Protein AF-A0A1I5UQ66-F1 (afdb_monomer_lite)

Structure (mmCIF, N/CA/C/O backbone):
data_AF-A0A1I5UQ66-F1
#
_entry.id   AF-A0A1I5UQ66-F1
#
loop_
_atom_site.group_PDB
_atom_site.id
_atom_site.type_symbol
_atom_site.label_atom_id
_atom_site.label_alt_id
_atom_site.label_comp_id
_atom_site.label_asym_id
_atom_site.label_entity_id
_atom_site.label_seq_id
_atom_site.pdbx_PDB_ins_code
_atom_site.Cartn_x
_atom_site.Cartn_y
_atom_site.Cartn_z
_atom_site.occupancy
_atom_site.B_iso_or_equiv
_atom_site.auth_seq_id
_atom_site.auth_comp_id
_atom_site.auth_asym_id
_atom_site.auth_atom_id
_atom_site.pdbx_PDB_model_num
ATOM 1 N N . MET A 1 1 ? -6.401 -0.719 67.826 1.00 42.94 1 MET A N 1
ATOM 2 C CA . MET A 1 1 ? -7.225 0.508 67.747 1.00 42.94 1 MET A CA 1
ATOM 3 C C . MET A 1 1 ? -8.648 0.117 67.362 1.00 42.94 1 MET A C 1
ATOM 5 O O . MET A 1 1 ? -8.813 -0.732 66.495 1.00 42.94 1 MET A O 1
ATOM 9 N N . SER A 1 2 ? -9.622 0.637 68.116 1.00 52.44 2 SER A N 1
ATOM 10 C CA . SER A 1 2 ? -11.040 0.242 68.207 1.00 52.44 2 SER A CA 1
ATOM 11 C C . SER A 1 2 ? -11.759 0.118 66.854 1.00 52.44 2 SER A C 1
ATOM 13 O O . SER A 1 2 ? -11.901 1.102 66.137 1.00 52.44 2 SER A O 1
ATOM 15 N N . GLY A 1 3 ? -12.219 -1.089 66.508 1.00 50.59 3 GLY A N 1
ATOM 16 C CA . GLY A 1 3 ? -12.952 -1.332 65.257 1.00 50.59 3 GLY A CA 1
ATOM 17 C C . GLY A 1 3 ? -14.105 -2.335 65.332 1.00 50.59 3 GLY A C 1
ATOM 18 O O . GLY A 1 3 ? -14.973 -2.338 64.466 1.00 50.59 3 GLY A O 1
ATOM 19 N N . ARG A 1 4 ? -14.147 -3.154 66.389 1.00 57.47 4 ARG A N 1
ATOM 20 C CA . ARG A 1 4 ? -15.179 -4.179 66.619 1.00 57.47 4 ARG A CA 1
ATOM 21 C C . ARG A 1 4 ? -16.214 -3.760 67.666 1.00 57.47 4 ARG A C 1
ATOM 23 O O . ARG A 1 4 ? -16.836 -4.619 68.277 1.00 57.47 4 ARG A O 1
ATOM 30 N N . GLU A 1 5 ? -16.374 -2.461 67.917 1.00 77.81 5 GLU A N 1
ATOM 31 C CA . GLU A 1 5 ? -17.494 -1.986 68.736 1.00 77.81 5 GLU A CA 1
ATOM 32 C C . GLU A 1 5 ? -18.805 -2.326 68.006 1.00 77.81 5 GLU A C 1
ATOM 34 O O . GLU A 1 5 ? -18.968 -1.906 66.852 1.00 77.81 5 GLU A O 1
ATOM 39 N N . PRO A 1 6 ? -19.708 -3.110 68.625 1.00 80.00 6 PRO A N 1
ATOM 40 C CA . PRO A 1 6 ? -21.005 -3.403 68.040 1.00 80.00 6 PRO A CA 1
ATOM 41 C C . PRO A 1 6 ? -21.863 -2.136 68.048 1.00 80.00 6 PRO A C 1
ATOM 43 O O . PRO A 1 6 ? -21.986 -1.452 69.064 1.00 80.00 6 PRO A O 1
ATOM 46 N N . VAL A 1 7 ? -22.473 -1.834 66.910 1.00 83.19 7 VAL A N 1
ATOM 47 C CA . VAL A 1 7 ? -23.388 -0.711 66.706 1.00 83.19 7 VAL A CA 1
ATOM 48 C C . VAL A 1 7 ? -24.735 -1.286 66.291 1.00 83.19 7 VAL A C 1
ATOM 50 O O . VAL A 1 7 ? -24.811 -2.122 65.389 1.00 83.19 7 VAL A O 1
ATOM 53 N N . ARG A 1 8 ? -25.812 -0.849 66.954 1.00 86.12 8 ARG A N 1
ATOM 54 C CA . ARG A 1 8 ? -27.171 -1.131 66.480 1.00 86.12 8 ARG A CA 1
ATOM 55 C C . ARG A 1 8 ? -27.482 -0.207 65.313 1.00 86.12 8 ARG A C 1
ATOM 57 O O . ARG A 1 8 ? -27.381 1.008 65.452 1.00 86.12 8 ARG A O 1
ATOM 64 N N . ALA A 1 9 ? -27.876 -0.797 64.199 1.00 84.00 9 ALA A N 1
ATOM 65 C CA . ALA A 1 9 ? -28.296 -0.101 62.996 1.00 84.00 9 ALA A CA 1
ATOM 66 C C . ALA A 1 9 ? -29.622 -0.692 62.503 1.00 84.00 9 ALA A C 1
ATOM 68 O O . ALA A 1 9 ? -30.055 -1.753 62.957 1.00 84.00 9 ALA A O 1
ATOM 69 N N . GLN A 1 10 ? -30.278 0.004 61.584 1.00 88.00 10 GLN A N 1
ATOM 70 C CA . GLN A 1 10 ? -31.460 -0.508 60.898 1.00 88.00 10 GLN A CA 1
ATOM 71 C C . GLN A 1 10 ? -31.077 -0.925 59.485 1.00 88.00 10 GLN A C 1
ATOM 73 O O . GLN A 1 10 ? -30.278 -0.253 58.832 1.00 88.00 10 GLN A O 1
ATOM 78 N N . CYS A 1 11 ? -31.647 -2.035 59.020 1.00 81.94 11 CYS A N 1
ATOM 79 C CA . CYS A 1 11 ? -31.473 -2.488 57.651 1.00 81.94 11 CYS A CA 1
ATOM 80 C C . CYS A 1 11 ? -32.023 -1.412 56.720 1.00 81.94 11 CYS A C 1
ATOM 82 O O . CYS A 1 11 ? -33.199 -1.063 56.807 1.00 81.94 11 CYS A O 1
ATOM 84 N N . THR A 1 12 ? -31.197 -0.921 55.802 1.00 83.75 12 THR A N 1
ATOM 85 C CA . THR A 1 12 ? -31.563 0.146 54.865 1.00 83.75 12 THR A CA 1
ATOM 86 C C . THR A 1 12 ? -32.742 -0.248 53.968 1.00 83.75 12 THR A C 1
ATOM 88 O O . THR A 1 12 ? -33.442 0.623 53.466 1.00 83.75 12 THR A O 1
ATOM 91 N N . ARG A 1 13 ? -32.997 -1.553 53.797 1.00 80.94 13 ARG A N 1
ATOM 92 C CA . ARG A 1 13 ? -34.061 -2.074 52.931 1.00 80.94 13 ARG A CA 1
ATOM 93 C C . ARG A 1 13 ? -35.363 -2.403 53.663 1.00 80.94 13 ARG A C 1
ATOM 95 O O . ARG A 1 13 ? -36.420 -1.974 53.222 1.00 80.94 13 ARG A O 1
ATOM 102 N N . CYS A 1 14 ? -35.307 -3.175 54.749 1.00 84.00 14 CYS A N 1
ATOM 103 C CA . CYS A 1 14 ? -36.510 -3.644 55.455 1.00 84.00 14 CYS A CA 1
ATOM 104 C C . CYS A 1 14 ? -36.767 -2.951 56.801 1.00 84.00 14 CYS A C 1
ATOM 106 O O . CYS A 1 14 ? -37.783 -3.217 57.433 1.00 84.00 14 CYS A O 1
ATOM 108 N N . GLY A 1 15 ? -35.853 -2.099 57.276 1.00 82.50 15 GLY A N 1
ATOM 109 C CA . GLY A 1 15 ? -35.981 -1.399 58.559 1.00 82.50 15 GLY A CA 1
ATOM 110 C C . GLY A 1 15 ? -35.754 -2.268 59.803 1.00 82.50 15 GLY A C 1
ATOM 111 O O . GLY A 1 15 ? -35.750 -1.739 60.916 1.00 82.50 15 GLY A O 1
ATOM 112 N N . ASN A 1 16 ? -35.518 -3.577 59.651 1.00 86.75 16 ASN A N 1
ATOM 113 C CA . ASN A 1 16 ? -35.242 -4.471 60.778 1.00 86.75 16 ASN A CA 1
ATOM 114 C C . ASN A 1 16 ? -33.990 -4.029 61.544 1.00 86.75 16 ASN A C 1
ATOM 116 O O . ASN A 1 16 ? -32.994 -3.603 60.956 1.00 86.75 16 ASN A O 1
ATOM 120 N N . SER A 1 17 ? -34.033 -4.160 62.869 1.00 84.69 17 SER A N 1
ATOM 121 C CA . SER A 1 17 ? -32.878 -3.872 63.721 1.00 84.69 17 SER A CA 1
ATOM 122 C C . SER A 1 17 ? -31.816 -4.961 63.563 1.00 84.69 17 SER A C 1
ATOM 124 O O . SER A 1 17 ? -32.117 -6.140 63.725 1.00 84.69 17 SER A O 1
ATOM 126 N N . LEU A 1 18 ? -30.572 -4.566 63.295 1.00 85.75 18 LEU A N 1
ATOM 127 C CA . LEU A 1 18 ? -29.414 -5.458 63.229 1.00 85.75 18 LEU A CA 1
ATOM 128 C C . LEU A 1 18 ? -28.233 -4.897 64.026 1.00 85.75 18 LEU A C 1
ATOM 130 O O . LEU A 1 18 ? -28.166 -3.709 64.351 1.00 85.75 18 LEU A O 1
ATOM 134 N N . VAL A 1 19 ? -27.290 -5.776 64.354 1.00 84.25 19 VAL A N 1
ATOM 135 C CA . VAL A 1 19 ? -26.033 -5.408 65.004 1.00 84.25 19 VAL A CA 1
ATOM 136 C C . VAL A 1 19 ? -24.924 -5.547 63.971 1.00 84.25 19 VAL A C 1
ATOM 138 O O . VAL A 1 19 ? -24.705 -6.630 63.442 1.00 84.25 19 VAL A O 1
ATOM 141 N N . THR A 1 20 ? -24.233 -4.450 63.683 1.00 79.94 20 THR A N 1
ATOM 142 C CA . THR A 1 20 ? -23.076 -4.407 62.779 1.00 79.94 20 THR A CA 1
ATOM 143 C C . THR A 1 20 ? -21.858 -3.873 63.529 1.00 79.94 20 THR A C 1
ATOM 145 O O . THR A 1 20 ? -21.967 -3.402 64.663 1.00 79.94 20 THR A O 1
ATOM 148 N N . THR A 1 21 ? -20.672 -3.948 62.936 1.00 83.38 21 THR A N 1
ATOM 149 C CA . THR A 1 21 ? -19.480 -3.332 63.526 1.00 83.38 21 THR A CA 1
ATOM 150 C C . THR A 1 21 ? -19.388 -1.861 63.136 1.00 83.38 21 THR A C 1
ATOM 152 O O . THR A 1 21 ? -19.750 -1.466 62.028 1.00 83.38 21 THR A O 1
ATOM 155 N N . LYS A 1 22 ? -18.848 -1.027 64.028 1.00 78.06 22 LYS A N 1
ATOM 156 C CA . LYS A 1 22 ? -18.605 0.399 63.751 1.00 78.06 22 LYS A CA 1
ATOM 157 C C . LYS A 1 22 ? -17.779 0.621 62.478 1.00 78.06 22 LYS A C 1
ATOM 159 O O . LYS A 1 22 ? -18.042 1.563 61.737 1.00 78.06 22 LYS A O 1
ATOM 164 N N . GLN A 1 23 ? -16.808 -0.256 62.211 1.00 78.12 23 GLN A N 1
ATOM 165 C CA . GLN A 1 23 ? -16.009 -0.223 60.983 1.00 78.12 23 GLN A CA 1
ATOM 166 C C . GLN A 1 23 ? -16.841 -0.478 59.728 1.00 78.12 23 GLN A C 1
ATOM 168 O O . GLN A 1 23 ? -16.671 0.222 58.736 1.00 78.12 23 GLN A O 1
ATOM 173 N N . GLU A 1 24 ? -17.722 -1.470 59.762 1.00 70.88 24 GLU A N 1
ATOM 174 C CA . GLU A 1 24 ? -18.560 -1.848 58.626 1.00 70.88 24 GLU A CA 1
ATOM 175 C C . GLU A 1 24 ? -19.631 -0.793 58.346 1.00 70.88 24 GLU A C 1
ATOM 177 O O . GLU A 1 24 ? -19.768 -0.345 57.210 1.00 70.88 24 GLU A O 1
ATOM 182 N N . TYR A 1 25 ? -20.261 -0.266 59.398 1.00 74.06 25 TYR A N 1
ATOM 183 C CA . TYR A 1 25 ? -21.206 0.845 59.295 1.00 74.06 25 TYR A CA 1
ATOM 184 C C . TYR A 1 25 ? -20.575 2.105 58.680 1.00 74.06 25 TYR A C 1
ATOM 186 O O . TYR A 1 25 ? -21.171 2.752 57.822 1.00 74.06 25 TYR A O 1
ATOM 194 N N . GLN A 1 26 ? -19.344 2.452 59.080 1.00 75.94 26 GLN A N 1
ATOM 195 C CA . GLN A 1 26 ? -18.618 3.584 58.494 1.00 75.94 26 GLN A CA 1
ATOM 196 C C . GLN A 1 26 ? -18.150 3.308 57.060 1.00 75.94 26 GLN A C 1
ATOM 198 O O . GLN A 1 26 ? -18.195 4.204 56.219 1.00 75.94 26 GLN A O 1
ATOM 203 N N . ARG A 1 27 ? -17.710 2.079 56.766 1.00 70.75 27 ARG A N 1
ATOM 204 C CA . ARG A 1 27 ? -17.235 1.674 55.435 1.00 70.75 27 ARG A CA 1
ATOM 205 C C . ARG A 1 27 ? -18.343 1.733 54.383 1.00 70.75 27 ARG A C 1
ATOM 207 O O . ARG A 1 27 ? -18.064 2.093 53.241 1.00 70.75 27 ARG A O 1
ATOM 214 N N . GLU A 1 28 ? -19.569 1.402 54.765 1.00 67.31 28 GLU A N 1
ATOM 215 C CA . GLU A 1 28 ? -20.735 1.429 53.877 1.00 67.31 28 GLU A CA 1
ATOM 216 C C . GLU A 1 28 ? -21.494 2.770 53.910 1.00 67.31 28 GLU A C 1
ATOM 218 O O . GLU A 1 28 ? -22.619 2.873 53.429 1.00 67.31 28 GLU A O 1
ATOM 223 N N . GLY A 1 29 ? -20.896 3.825 54.482 1.00 70.62 29 GLY A N 1
ATOM 224 C CA . GLY A 1 29 ? -21.502 5.160 54.505 1.00 70.62 29 GLY A CA 1
ATOM 225 C C . GLY A 1 29 ? -22.839 5.215 55.254 1.00 70.62 29 GLY A C 1
ATOM 226 O O . GLY A 1 29 ? -23.689 6.039 54.927 1.00 70.62 29 GLY A O 1
ATOM 227 N N . GLY A 1 30 ? -23.038 4.330 56.235 1.00 71.62 30 GLY A N 1
ATOM 228 C CA . GLY A 1 30 ? -24.283 4.195 56.991 1.00 71.62 30 GLY A CA 1
ATOM 229 C C . GLY A 1 30 ? -25.347 3.304 56.341 1.00 71.62 30 GLY A C 1
ATOM 230 O O . GLY A 1 30 ? -26.420 3.153 56.921 1.00 71.62 30 GLY A O 1
ATOM 231 N N . GLN A 1 31 ? -25.077 2.696 55.181 1.00 77.19 31 GLN A N 1
ATOM 232 C CA . GLN A 1 31 ? -25.981 1.722 54.564 1.00 77.19 31 GLN A CA 1
ATOM 233 C C . GLN A 1 31 ? -25.615 0.301 54.991 1.00 77.19 31 GLN A C 1
ATOM 235 O O . GLN A 1 31 ? -24.521 -0.173 54.719 1.00 77.19 31 GLN A O 1
ATOM 240 N N . VAL A 1 32 ? -26.525 -0.410 55.649 1.00 80.69 32 VAL A N 1
ATOM 241 C CA . VAL A 1 32 ? -26.298 -1.797 56.077 1.00 80.69 32 VAL A CA 1
ATOM 242 C C . VAL A 1 32 ? -27.528 -2.639 55.788 1.00 80.69 32 VAL A C 1
ATOM 244 O O . VAL A 1 32 ? -28.657 -2.167 55.899 1.00 80.69 32 VAL A O 1
ATOM 247 N N . TYR A 1 33 ? -27.316 -3.894 55.408 1.00 80.50 33 TYR A N 1
ATOM 248 C CA . TYR A 1 33 ? -28.374 -4.802 54.970 1.00 80.50 33 TYR A CA 1
ATOM 249 C C . TYR A 1 33 ? -28.368 -6.054 55.849 1.00 80.50 33 TYR A C 1
ATOM 251 O O . TYR A 1 33 ? -27.302 -6.517 56.247 1.00 80.50 33 TYR A O 1
ATOM 259 N N . CYS A 1 34 ? -29.545 -6.585 56.183 1.00 81.38 34 CYS A N 1
ATOM 260 C CA . CYS A 1 34 ? -29.656 -7.866 56.881 1.00 81.38 34 CYS A CA 1
ATOM 261 C C . CYS A 1 34 ? -29.528 -9.044 55.905 1.00 81.38 34 CYS A C 1
ATOM 263 O O . CYS A 1 34 ? -29.805 -8.899 54.712 1.00 81.38 34 CYS A O 1
ATOM 265 N N . ASP A 1 35 ? -29.180 -10.218 56.432 1.00 77.94 35 ASP A N 1
ATOM 266 C CA . ASP A 1 35 ? -28.986 -11.441 55.641 1.00 77.94 35 ASP A CA 1
ATOM 267 C C . ASP A 1 35 ? -30.236 -11.841 54.841 1.00 77.94 35 ASP A C 1
ATOM 269 O O . ASP A 1 35 ? -30.124 -12.338 53.727 1.00 77.94 35 ASP A O 1
ATOM 273 N N . GLU A 1 36 ? -31.435 -11.550 55.355 1.00 80.00 36 GLU A N 1
ATOM 274 C CA . GLU A 1 36 ? -32.709 -11.818 54.668 1.00 80.00 36 GLU A CA 1
ATOM 275 C C . GLU A 1 36 ? -32.941 -10.926 53.437 1.00 80.00 36 GLU A C 1
ATOM 277 O O . GLU A 1 36 ? -33.699 -11.281 52.537 1.00 80.00 36 GLU A O 1
ATOM 282 N N . CYS A 1 37 ? -32.317 -9.746 53.389 1.00 77.50 37 CYS A N 1
ATOM 283 C CA . CYS A 1 37 ? -32.467 -8.797 52.283 1.00 77.50 37 CYS A CA 1
ATOM 284 C C . CYS A 1 37 ? -31.452 -9.012 51.159 1.00 77.50 37 CYS A C 1
ATOM 286 O O . CYS A 1 37 ? -31.579 -8.380 50.104 1.00 77.50 37 CYS A O 1
ATOM 288 N N . LEU A 1 38 ? -30.453 -9.857 51.398 1.00 79.12 38 LEU A N 1
ATOM 289 C CA . LEU A 1 38 ? -29.355 -10.125 50.492 1.00 79.12 38 LEU A CA 1
ATOM 290 C C . LEU A 1 38 ? -29.596 -11.429 49.731 1.00 79.12 38 LEU A C 1
ATOM 292 O O . LEU A 1 38 ? -29.999 -12.442 50.291 1.00 79.12 38 LEU A O 1
ATOM 296 N N . VAL A 1 39 ? -29.299 -11.417 48.436 1.00 76.69 39 VAL A N 1
ATOM 297 C CA . VAL A 1 39 ? -29.364 -12.596 47.571 1.00 76.69 39 VAL A CA 1
ATOM 298 C C . VAL A 1 39 ? -27.957 -13.044 47.178 1.00 76.69 39 VAL A C 1
ATOM 300 O O . VAL A 1 39 ? -27.082 -12.199 46.951 1.00 76.69 39 VAL A O 1
ATOM 303 N N . PRO A 1 40 ? -27.698 -14.361 47.110 1.00 76.69 40 PRO A N 1
ATOM 304 C CA . PRO A 1 40 ? -26.403 -14.874 46.697 1.00 76.69 40 PRO A CA 1
ATOM 305 C C . PRO A 1 40 ? -26.198 -14.707 45.184 1.00 76.69 40 PRO A C 1
ATOM 307 O O . PRO A 1 40 ? -27.113 -14.924 44.395 1.00 76.69 40 PRO A O 1
ATOM 310 N N . PHE A 1 41 ? -24.971 -14.397 44.773 1.00 76.12 41 PHE A N 1
ATOM 311 C CA . PHE A 1 41 ? -24.520 -14.421 43.381 1.00 76.12 41 PHE A CA 1
ATOM 312 C C . PHE A 1 41 ? -23.096 -14.986 43.290 1.00 76.12 41 PHE A C 1
ATOM 314 O O . PHE A 1 41 ? -22.365 -15.025 44.283 1.00 76.12 41 PHE A O 1
ATOM 321 N N . GLN A 1 42 ? -22.684 -15.432 42.106 1.00 78.81 42 GLN A N 1
ATOM 322 C CA . GLN A 1 42 ? -21.312 -15.869 41.852 1.00 78.81 42 GLN A CA 1
ATOM 323 C C . GLN A 1 42 ? -20.570 -14.787 41.068 1.00 78.81 42 GLN A C 1
ATOM 325 O O . GLN A 1 42 ? -21.074 -14.296 40.067 1.00 78.81 42 GLN A O 1
ATOM 330 N N . CYS A 1 43 ? -19.401 -14.368 41.556 1.00 73.31 43 CYS A N 1
ATOM 331 C CA . CYS A 1 43 ? -18.624 -13.313 40.909 1.00 73.31 43 CYS A CA 1
ATOM 332 C C . CYS A 1 43 ? -17.967 -13.822 39.621 1.00 73.31 43 CYS A C 1
ATOM 334 O O . CYS A 1 43 ? -17.167 -14.755 39.678 1.00 73.31 43 CYS A O 1
ATOM 336 N N . ASP A 1 44 ? -18.185 -13.136 38.501 1.00 72.38 44 ASP A N 1
ATOM 337 C CA . ASP A 1 44 ? -17.628 -13.526 37.194 1.00 72.38 44 ASP A CA 1
ATOM 338 C C . ASP A 1 44 ? -16.091 -13.447 37.120 1.00 72.38 44 ASP A C 1
ATOM 340 O O . ASP A 1 44 ? -15.472 -14.045 36.244 1.00 72.38 44 ASP A O 1
ATOM 344 N N . ILE A 1 45 ? -15.453 -12.688 38.022 1.00 73.81 45 ILE A N 1
ATOM 345 C CA . ILE A 1 45 ? -13.996 -12.473 38.016 1.00 73.81 45 ILE A CA 1
ATOM 346 C C . ILE A 1 45 ? -13.269 -13.465 38.925 1.00 73.81 45 ILE A C 1
ATOM 348 O O . ILE A 1 45 ? -12.274 -14.052 38.510 1.00 73.81 45 ILE A O 1
ATOM 352 N N . CYS A 1 46 ? -13.704 -13.614 40.180 1.00 76.69 46 CYS A N 1
ATOM 353 C CA . CYS A 1 46 ? -13.022 -14.483 41.146 1.00 76.69 46 CYS A CA 1
ATOM 354 C C . CYS A 1 46 ? -13.697 -15.842 41.348 1.00 76.69 46 CYS A C 1
ATOM 356 O O . CYS A 1 46 ? -13.131 -16.688 42.030 1.00 76.69 46 CYS A O 1
ATOM 358 N N . GLY A 1 47 ? -14.903 -16.050 40.816 1.00 75.00 47 GLY A N 1
ATOM 359 C CA . GLY A 1 47 ? -15.666 -17.286 40.993 1.00 75.00 47 GLY A CA 1
ATOM 360 C C . GLY A 1 47 ? -16.215 -17.506 42.408 1.00 75.00 47 GLY A C 1
ATOM 361 O O . GLY A 1 47 ? -16.888 -18.509 42.637 1.00 75.00 47 GLY A O 1
ATOM 362 N N . GLU A 1 48 ? -15.968 -16.599 43.360 1.00 78.94 48 GLU A N 1
ATOM 363 C CA . GLU A 1 48 ? -16.475 -16.720 44.730 1.00 78.94 48 GLU A CA 1
ATOM 364 C C . GLU A 1 48 ? -17.972 -16.405 44.820 1.00 78.94 48 GLU A C 1
ATOM 366 O O . GLU A 1 48 ? -18.483 -15.500 44.151 1.00 78.94 48 GLU A O 1
ATOM 371 N N . ARG A 1 49 ? -18.661 -17.116 45.721 1.00 74.81 49 ARG A N 1
ATOM 372 C CA . ARG A 1 49 ? -20.046 -16.823 46.096 1.00 74.81 49 ARG A CA 1
ATOM 373 C C . ARG A 1 49 ? -20.075 -15.595 47.012 1.00 74.81 49 ARG A C 1
ATOM 375 O O . ARG A 1 49 ? -19.420 -15.579 48.054 1.00 74.81 49 ARG A O 1
ATOM 382 N N . LYS A 1 50 ? -20.816 -14.564 46.614 1.00 81.06 50 LYS A N 1
ATOM 383 C CA . LYS A 1 50 ? -20.985 -13.290 47.330 1.00 81.06 50 LYS A CA 1
ATOM 384 C C . LYS A 1 50 ? -22.473 -12.969 47.466 1.00 81.06 50 LYS A C 1
ATOM 386 O O . LYS A 1 50 ? -23.311 -13.685 46.930 1.00 81.06 50 LYS A O 1
ATOM 391 N N . TYR A 1 51 ? -22.792 -11.900 48.187 1.00 73.44 51 TYR A N 1
ATOM 392 C CA . TYR A 1 51 ? -24.162 -11.465 48.447 1.00 73.44 51 TYR A CA 1
ATOM 393 C C . TYR A 1 51 ? -24.363 -10.028 47.952 1.00 73.44 51 TYR A C 1
ATOM 395 O O . TYR A 1 51 ? -23.453 -9.206 48.065 1.00 73.44 51 TYR A O 1
ATOM 403 N N . THR A 1 52 ? -25.523 -9.733 47.367 1.00 73.44 52 THR A N 1
ATOM 404 C CA . THR A 1 52 ? -25.893 -8.397 46.865 1.00 73.44 52 THR A CA 1
ATOM 405 C C . THR A 1 52 ? -27.379 -8.128 47.094 1.00 73.44 52 THR A C 1
ATOM 407 O O . THR A 1 52 ? -28.133 -9.037 47.435 1.00 73.44 52 THR A O 1
ATOM 410 N N . ILE A 1 53 ? -27.815 -6.885 46.903 1.00 73.75 53 ILE A N 1
ATOM 411 C CA . ILE A 1 53 ? -29.238 -6.539 46.855 1.00 73.75 53 ILE A CA 1
ATOM 412 C C . ILE A 1 53 ? -29.832 -6.896 45.479 1.00 73.75 53 ILE A C 1
ATOM 414 O O . ILE A 1 53 ? -29.142 -6.745 44.466 1.00 73.75 53 ILE A O 1
ATOM 418 N N . PRO A 1 54 ? -31.098 -7.344 45.408 1.00 64.81 54 PRO A N 1
ATOM 419 C CA . PRO A 1 54 ? -31.747 -7.732 44.155 1.00 64.81 54 PRO A CA 1
ATOM 420 C C . PRO A 1 54 ? -31.789 -6.631 43.093 1.00 64.81 54 PRO A C 1
ATOM 422 O O . PRO A 1 54 ? -31.693 -6.948 41.914 1.00 64.81 54 PRO A O 1
ATOM 425 N N . GLU A 1 55 ? -31.877 -5.350 43.481 1.00 66.75 55 GLU A N 1
ATOM 426 C CA . GLU A 1 55 ? -31.915 -4.240 42.513 1.00 66.75 55 GLU A CA 1
ATOM 427 C C . GLU A 1 55 ? -30.616 -4.114 41.689 1.00 66.75 55 GLU A C 1
ATOM 429 O O . GLU A 1 55 ? -30.628 -3.542 40.603 1.00 66.75 55 GLU A O 1
ATOM 434 N N . ASN A 1 56 ? -29.501 -4.682 42.167 1.00 59.56 56 ASN A N 1
ATOM 435 C CA . ASN A 1 56 ? -28.219 -4.688 41.453 1.00 59.56 56 ASN A CA 1
ATOM 436 C C . ASN A 1 56 ? -28.091 -5.831 40.428 1.00 59.56 56 ASN A C 1
ATOM 438 O O . ASN A 1 56 ? -27.066 -5.929 39.751 1.00 59.56 56 ASN A O 1
ATOM 442 N N . ILE A 1 57 ? -29.087 -6.714 40.326 1.00 58.88 57 ILE A N 1
ATOM 443 C CA . ILE A 1 57 ? -29.102 -7.826 39.374 1.00 58.88 57 ILE A CA 1
ATOM 444 C C . ILE A 1 57 ? -29.918 -7.385 38.156 1.00 58.88 57 ILE A C 1
ATOM 446 O O . ILE A 1 57 ? -31.142 -7.462 38.164 1.00 58.88 57 ILE A O 1
ATOM 450 N N . SER A 1 58 ? -29.247 -6.911 37.101 1.00 56.06 58 SER A N 1
ATOM 451 C CA . SER A 1 58 ? -29.895 -6.718 35.795 1.00 56.06 58 SER A CA 1
ATOM 452 C C . SER A 1 58 ? -29.699 -7.965 34.928 1.00 56.06 58 SER A C 1
ATOM 454 O O . SER A 1 58 ? -28.606 -8.535 34.917 1.00 56.06 58 SER A O 1
ATOM 456 N N . GLU A 1 59 ? -30.729 -8.380 34.180 1.00 49.50 59 GLU A N 1
ATOM 457 C CA . GLU A 1 59 ? -30.710 -9.577 33.309 1.00 49.50 59 GLU A CA 1
ATOM 458 C C . GLU A 1 59 ? -29.619 -9.537 32.218 1.00 49.50 59 GLU A C 1
ATOM 460 O O . GLU A 1 59 ? -29.322 -10.551 31.591 1.00 49.50 59 GLU A O 1
ATOM 465 N N . THR A 1 60 ? -28.977 -8.383 32.012 1.00 43.03 60 THR A N 1
ATOM 466 C CA . THR A 1 60 ? -27.971 -8.145 30.966 1.00 43.03 60 THR A CA 1
ATOM 467 C C . THR A 1 60 ? -26.581 -7.746 31.483 1.00 43.03 60 THR A C 1
ATOM 469 O O . THR A 1 60 ? -25.719 -7.394 30.678 1.00 43.03 60 THR A O 1
ATOM 472 N N . SER A 1 61 ? -26.314 -7.777 32.797 1.00 53.91 61 SER A N 1
ATOM 473 C CA . SER A 1 61 ? -25.027 -7.332 33.367 1.00 53.91 61 SER A CA 1
ATOM 474 C C . SER A 1 61 ? -24.208 -8.458 33.998 1.00 53.91 61 SER A C 1
ATOM 476 O O . SER A 1 61 ? -24.710 -9.183 34.850 1.00 53.91 61 SER A O 1
ATOM 478 N N . SER A 1 62 ? -22.914 -8.521 33.666 1.00 61.25 62 SER A N 1
ATOM 479 C CA . SER A 1 62 ? -21.915 -9.311 34.399 1.00 61.25 62 SER A CA 1
ATOM 480 C C . SER A 1 62 ? -21.873 -8.903 35.878 1.00 61.25 62 SER A C 1
ATOM 482 O O . SER A 1 62 ? -21.694 -7.717 36.181 1.00 61.25 62 SER A O 1
ATOM 484 N N . LEU A 1 63 ? -22.001 -9.862 36.793 1.00 69.44 63 LEU A N 1
ATOM 485 C CA . LEU A 1 63 ? -22.036 -9.639 38.237 1.00 69.44 63 LEU A CA 1
ATOM 486 C C . LEU A 1 63 ? -20.620 -9.736 38.818 1.00 69.44 63 LEU A C 1
ATOM 488 O O . LEU A 1 63 ? -20.057 -10.813 39.015 1.00 69.44 63 LEU A O 1
ATOM 492 N N . THR A 1 64 ? -20.023 -8.584 39.125 1.00 71.56 64 THR A N 1
ATOM 493 C CA . THR A 1 64 ? -18.658 -8.493 39.672 1.00 71.56 64 THR A CA 1
ATOM 494 C C . THR A 1 64 ? -18.651 -8.026 41.124 1.00 71.56 64 THR A C 1
ATOM 496 O O . THR A 1 64 ? -19.289 -7.030 41.458 1.00 71.56 64 THR A O 1
ATOM 499 N N . CYS A 1 65 ? -17.886 -8.695 41.992 1.00 72.19 65 CYS A N 1
ATOM 500 C CA . CYS A 1 65 ? -17.778 -8.316 43.403 1.00 72.19 65 CYS A CA 1
ATOM 501 C C . CYS A 1 65 ? -16.916 -7.058 43.623 1.00 72.19 65 CYS A C 1
ATOM 503 O O . CYS A 1 65 ? -16.007 -6.755 42.845 1.00 72.19 65 CYS A O 1
ATOM 505 N N . ARG A 1 66 ? -17.170 -6.343 44.728 1.00 66.12 66 ARG A N 1
ATOM 506 C CA . ARG A 1 66 ? -16.499 -5.076 45.076 1.00 66.12 66 ARG A CA 1
ATOM 507 C C . ARG A 1 66 ? -14.982 -5.212 45.200 1.00 66.12 66 ARG A C 1
ATOM 509 O O . ARG A 1 66 ? -14.277 -4.330 44.724 1.00 66.12 66 ARG A O 1
ATOM 516 N N . ASP A 1 67 ? -14.482 -6.311 45.762 1.00 68.25 67 ASP A N 1
ATOM 517 C CA . ASP A 1 67 ? -13.039 -6.558 45.902 1.00 68.25 67 ASP A CA 1
ATOM 518 C C . ASP A 1 67 ? -12.351 -6.668 44.535 1.00 68.25 67 ASP A C 1
ATOM 520 O O . ASP A 1 67 ? -11.291 -6.082 44.308 1.00 68.25 67 ASP A O 1
ATOM 524 N N . CYS A 1 68 ? -12.977 -7.372 43.586 1.00 66.31 68 CYS A N 1
ATOM 525 C CA . CYS A 1 68 ? -12.503 -7.451 42.205 1.00 66.31 68 CYS A CA 1
ATOM 526 C C . CYS A 1 68 ? -12.603 -6.095 41.499 1.00 66.31 68 CYS A C 1
ATOM 528 O O . CYS A 1 68 ? -11.678 -5.710 40.783 1.00 66.31 68 CYS A O 1
ATOM 530 N N . THR A 1 69 ? -13.674 -5.336 41.737 1.00 66.62 69 THR A N 1
ATOM 531 C CA . THR A 1 69 ? -13.843 -3.979 41.201 1.00 66.62 69 THR A CA 1
ATOM 532 C C . THR A 1 69 ? -12.780 -3.018 41.742 1.00 66.62 69 THR A C 1
ATOM 534 O O . THR A 1 69 ? -12.182 -2.274 40.966 1.00 66.62 69 THR A O 1
ATOM 537 N N . GLN A 1 70 ? -12.468 -3.069 43.040 1.00 63.81 70 GLN A N 1
ATOM 538 C CA . GLN A 1 70 ? -11.426 -2.253 43.668 1.00 63.81 70 GLN A CA 1
ATOM 539 C C . GLN A 1 70 ? -10.025 -2.655 43.208 1.00 63.81 70 GLN A C 1
ATOM 541 O O . GLN A 1 70 ? -9.242 -1.777 42.851 1.00 63.81 70 GLN A O 1
ATOM 546 N N . LYS A 1 71 ? -9.715 -3.956 43.111 1.00 63.06 71 LYS A N 1
ATOM 547 C CA . LYS A 1 71 ? -8.446 -4.428 42.526 1.00 63.06 71 LYS A CA 1
ATOM 548 C C . LYS A 1 71 ? -8.280 -3.958 41.078 1.00 63.06 71 LYS A C 1
ATOM 550 O O . LYS A 1 71 ? -7.190 -3.549 40.691 1.00 63.06 71 LYS A O 1
ATOM 555 N N . ARG A 1 72 ? -9.366 -3.931 40.297 1.00 55.03 72 ARG A N 1
ATOM 556 C CA . ARG A 1 72 ? -9.387 -3.404 38.920 1.00 55.03 72 ARG A CA 1
ATOM 557 C C . ARG A 1 72 ? -9.230 -1.879 38.856 1.00 55.03 72 ARG A C 1
ATOM 559 O O . ARG A 1 72 ? -8.700 -1.357 37.880 1.00 55.03 72 ARG A O 1
ATOM 566 N N . GLN A 1 73 ? -9.682 -1.143 39.870 1.00 53.59 73 GLN A N 1
ATOM 567 C CA . GLN A 1 73 ? -9.449 0.303 39.982 1.00 53.59 73 GLN A CA 1
ATOM 568 C C . GLN A 1 73 ? -8.018 0.619 40.448 1.00 53.59 73 GLN A C 1
ATOM 570 O O . GLN A 1 73 ? -7.400 1.548 39.934 1.00 53.59 73 GLN A O 1
ATOM 575 N N . GLN A 1 74 ? -7.446 -0.190 41.339 1.00 49.00 74 GLN A N 1
ATOM 576 C CA . GLN A 1 74 ? -6.052 -0.063 41.775 1.00 49.00 74 GLN A CA 1
ATOM 577 C C . GLN A 1 74 ? -5.062 -0.460 40.670 1.00 49.00 74 GLN A C 1
ATOM 579 O O . GLN A 1 74 ? -4.043 0.208 40.500 1.00 49.00 74 GLN A O 1
ATOM 584 N N . SER A 1 75 ? -5.380 -1.455 39.831 1.00 42.59 75 SER A N 1
ATOM 585 C CA . SER A 1 75 ? -4.575 -1.761 38.637 1.00 42.59 75 SER A CA 1
ATOM 586 C C . SER A 1 75 ? -4.608 -0.626 37.603 1.00 42.59 75 SER A C 1
ATOM 588 O O . SER A 1 75 ? -3.635 -0.437 36.877 1.00 42.59 75 SER A O 1
ATOM 590 N N . LYS A 1 76 ? -5.685 0.177 37.567 1.00 43.34 76 LYS A N 1
ATOM 591 C CA . LYS A 1 76 ? -5.772 1.390 36.736 1.00 43.34 76 LYS A CA 1
ATOM 592 C C . LYS A 1 76 ? -4.901 2.544 37.249 1.00 43.34 76 LYS A C 1
ATOM 594 O O . LYS A 1 76 ? -4.435 3.321 36.424 1.00 43.34 76 LYS A O 1
ATOM 599 N N . SER A 1 77 ? -4.648 2.663 38.559 1.00 41.19 77 SER A N 1
ATOM 600 C CA . SER A 1 77 ? -3.789 3.734 39.102 1.00 41.19 77 SER A CA 1
ATOM 601 C C . SER A 1 77 ? -2.323 3.318 39.281 1.00 41.19 77 SER A C 1
ATOM 603 O O . SER A 1 77 ? -1.442 4.173 39.251 1.00 41.19 77 SER A O 1
ATOM 605 N N . SER A 1 78 ? -2.038 2.019 39.425 1.00 33.62 78 SER A N 1
ATOM 606 C CA . SER A 1 78 ? -0.687 1.496 39.679 1.00 33.62 78 SER A CA 1
ATOM 607 C C . SER A 1 78 ? 0.138 1.204 38.414 1.00 33.62 78 SER A C 1
ATOM 609 O O . SER A 1 78 ? 1.323 0.902 38.530 1.00 33.62 78 SER A O 1
ATOM 611 N N . ASN A 1 79 ? -0.438 1.315 37.211 1.00 37.94 79 ASN A N 1
ATOM 612 C CA . ASN A 1 79 ? 0.284 1.132 35.940 1.00 37.94 79 ASN A CA 1
ATOM 613 C C . ASN A 1 79 ? 0.801 2.450 35.320 1.00 37.94 79 ASN A C 1
ATOM 615 O O . ASN A 1 79 ? 1.149 2.498 34.136 1.00 37.94 79 ASN A O 1
ATOM 619 N N . SER A 1 80 ? 0.923 3.525 36.111 1.00 38.19 80 SER A N 1
ATOM 620 C CA . SER A 1 80 ? 1.533 4.796 35.673 1.00 38.19 80 SER A CA 1
ATOM 621 C C . SER A 1 80 ? 3.071 4.749 35.535 1.00 38.19 80 SER A C 1
ATOM 623 O O . SER A 1 80 ? 3.709 5.778 35.340 1.00 38.19 80 SER A O 1
ATOM 625 N N . GLY A 1 81 ? 3.681 3.557 35.570 1.00 32.72 81 GLY A N 1
ATOM 626 C CA . GLY A 1 81 ? 5.132 3.366 35.673 1.00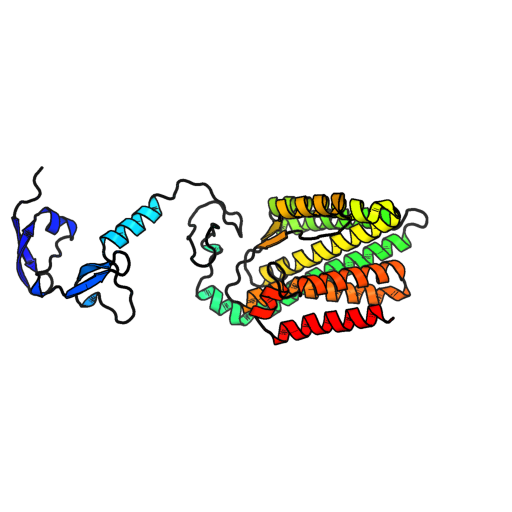 32.72 81 GLY A CA 1
ATOM 627 C C . GLY A 1 81 ? 5.869 2.831 34.438 1.00 32.72 81 GLY A C 1
ATOM 628 O O . GLY A 1 81 ? 6.977 2.330 34.592 1.00 32.72 81 GLY A O 1
ATOM 629 N N . ARG A 1 82 ? 5.318 2.900 33.217 1.00 40.53 82 ARG A N 1
ATOM 630 C CA . ARG A 1 82 ? 6.108 2.668 31.984 1.00 40.53 82 ARG A CA 1
ATOM 631 C C . ARG A 1 82 ? 5.678 3.615 30.863 1.00 40.53 82 ARG A C 1
ATOM 633 O O . ARG A 1 82 ? 4.540 3.562 30.390 1.00 40.53 82 ARG A O 1
ATOM 640 N N . ALA A 1 83 ? 6.589 4.511 30.489 1.00 47.12 83 ALA A N 1
ATOM 641 C CA . ALA A 1 83 ? 6.438 5.510 29.438 1.00 47.12 83 ALA A CA 1
ATOM 642 C C . ALA A 1 83 ? 6.063 4.855 28.099 1.00 47.12 83 ALA A C 1
ATOM 644 O O . ALA A 1 83 ? 6.753 3.957 27.628 1.00 47.12 83 ALA A O 1
ATOM 645 N N . GLY A 1 84 ? 4.967 5.298 27.486 1.00 56.81 84 GLY A N 1
ATOM 646 C CA . GLY A 1 84 ? 4.556 4.852 26.158 1.00 56.81 84 GLY A CA 1
ATOM 647 C C . GLY A 1 84 ? 3.745 5.946 25.479 1.00 56.81 84 GLY A C 1
ATOM 648 O O . GLY A 1 84 ? 2.871 6.537 26.110 1.00 56.81 84 GLY A O 1
ATOM 649 N N . GLN A 1 85 ? 4.074 6.242 24.226 1.00 62.53 85 GLN A N 1
ATOM 650 C CA . GLN A 1 85 ? 3.305 7.133 23.358 1.00 62.53 85 GLN A CA 1
ATOM 651 C C . GLN A 1 85 ? 2.204 6.338 22.657 1.00 62.53 85 GLN A C 1
ATOM 653 O O . GLN A 1 85 ? 2.349 5.134 22.453 1.00 62.53 85 GLN A O 1
ATOM 658 N N . CYS A 1 86 ? 1.117 7.009 22.281 1.00 65.50 86 CYS A N 1
ATOM 659 C CA . CYS A 1 86 ? 0.086 6.399 21.450 1.00 65.50 86 CYS A CA 1
ATOM 660 C C . CYS A 1 86 ? 0.691 5.878 20.139 1.00 65.50 86 CYS A C 1
ATOM 662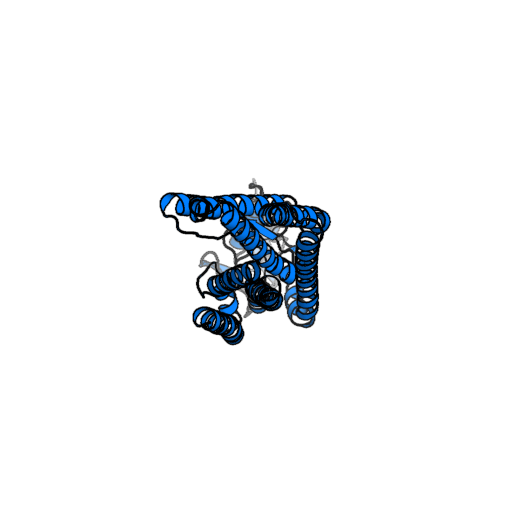 O O . CYS A 1 86 ? 1.314 6.649 19.408 1.00 65.50 86 CYS A O 1
ATOM 664 N N . THR A 1 87 ? 0.473 4.604 19.806 1.00 66.31 87 THR A N 1
ATOM 665 C CA . THR A 1 87 ? 1.052 3.991 18.596 1.00 66.31 87 THR A CA 1
ATOM 666 C C . THR A 1 87 ? 0.440 4.494 17.288 1.00 66.31 87 THR A C 1
ATOM 668 O O . THR A 1 87 ? 1.020 4.278 16.228 1.00 66.31 87 THR A O 1
ATOM 671 N N . ILE A 1 88 ? -0.688 5.208 17.360 1.00 63.78 88 ILE A N 1
ATOM 672 C CA . ILE A 1 88 ? -1.386 5.776 16.199 1.00 63.78 88 ILE A CA 1
ATOM 673 C C . ILE A 1 88 ? -1.022 7.253 16.004 1.00 63.78 88 ILE A C 1
ATOM 675 O O . ILE A 1 88 ? -0.577 7.634 14.933 1.00 63.78 88 ILE A O 1
ATOM 679 N N . CYS A 1 89 ? -1.173 8.092 17.035 1.00 65.06 89 CYS A N 1
ATOM 680 C CA . CYS A 1 89 ? -1.004 9.551 16.916 1.00 65.06 89 CYS A CA 1
ATOM 681 C C . CYS A 1 89 ? 0.248 10.118 17.606 1.00 65.06 89 CYS A C 1
ATOM 683 O O . CYS A 1 89 ? 0.375 11.328 17.742 1.00 65.06 89 CYS A O 1
ATOM 685 N N . GLY A 1 90 ? 1.106 9.279 18.197 1.00 63.47 90 GLY A N 1
ATOM 686 C CA . GLY A 1 90 ? 2.350 9.721 18.845 1.00 63.47 90 GLY A CA 1
ATOM 687 C C . GLY A 1 90 ? 2.210 10.550 20.131 1.00 63.47 90 GLY A C 1
ATOM 688 O O . GLY A 1 90 ? 3.221 10.795 20.795 1.00 63.47 90 GLY A O 1
ATOM 689 N N . LYS A 1 91 ? 0.995 10.966 20.528 1.00 66.56 91 LYS A N 1
ATOM 690 C CA . LYS A 1 91 ? 0.767 11.772 21.741 1.00 66.56 91 LYS A CA 1
ATOM 691 C C . LYS A 1 91 ? 1.251 11.051 23.009 1.00 66.56 91 LYS A C 1
ATOM 693 O O . LYS A 1 91 ? 1.105 9.834 23.159 1.00 66.56 91 LYS A O 1
ATOM 698 N N . GLN A 1 92 ? 1.822 11.834 23.926 1.00 62.72 92 GLN A N 1
ATOM 699 C CA . GLN A 1 92 ? 2.254 11.405 25.261 1.00 62.72 92 GLN A CA 1
ATOM 700 C C . GLN A 1 92 ? 1.055 11.041 26.160 1.00 62.72 92 GLN A C 1
ATOM 702 O O . GLN A 1 92 ? -0.066 11.491 25.942 1.00 62.72 92 GLN A O 1
ATOM 707 N N . LYS A 1 93 ? 1.324 10.199 27.164 1.00 56.38 93 LYS A N 1
ATOM 708 C CA . LYS A 1 93 ? 0.403 9.343 27.936 1.00 56.38 93 LYS A CA 1
ATOM 709 C C . LYS A 1 93 ? -0.612 10.064 28.854 1.00 56.38 93 LYS A C 1
ATOM 711 O O . LYS A 1 93 ? -0.748 9.688 30.013 1.00 56.38 93 LYS A O 1
ATOM 716 N N . GLN A 1 94 ? -1.339 11.076 28.389 1.00 45.09 94 GLN A N 1
ATOM 717 C CA . GLN A 1 94 ? -2.505 11.594 29.119 1.00 45.09 94 GLN A CA 1
ATOM 718 C C . GLN A 1 94 ? -3.760 10.872 28.605 1.00 45.09 94 GLN A C 1
ATOM 720 O O . GLN A 1 94 ? -4.089 10.970 27.429 1.00 45.09 94 GLN A O 1
ATOM 725 N N . ASN A 1 95 ? -4.426 10.101 29.474 1.00 45.78 95 ASN A N 1
ATOM 726 C CA . ASN A 1 95 ? -5.672 9.369 29.186 1.00 45.78 95 ASN A CA 1
ATOM 727 C C . ASN A 1 95 ? -5.556 8.274 28.099 1.00 45.78 95 ASN A C 1
ATOM 729 O O . ASN A 1 95 ? -6.261 8.292 27.089 1.00 45.78 95 ASN A O 1
ATOM 733 N N . LEU A 1 96 ? -4.667 7.291 28.294 1.00 50.06 96 LEU A N 1
ATOM 734 C CA . LEU A 1 96 ? -4.667 6.077 27.464 1.00 50.06 96 LEU A CA 1
ATOM 735 C C . LEU A 1 96 ? -5.614 5.019 28.046 1.00 50.06 96 LEU A C 1
ATOM 737 O O . LEU A 1 96 ? -5.617 4.785 29.255 1.00 50.06 96 LEU A O 1
ATOM 741 N N . ILE A 1 97 ? -6.375 4.352 27.177 1.00 49.88 97 ILE A N 1
ATOM 742 C CA . ILE A 1 97 ? -7.269 3.245 27.534 1.00 49.88 97 ILE A CA 1
ATOM 743 C C . ILE A 1 97 ? -6.657 1.965 26.961 1.00 49.88 97 ILE A C 1
ATOM 745 O O . ILE A 1 97 ? -6.400 1.881 25.761 1.00 49.88 97 ILE A O 1
ATOM 749 N N . GLU A 1 98 ? -6.419 0.963 27.805 1.00 40.16 98 GLU A N 1
ATOM 750 C CA . GLU A 1 98 ? -6.003 -0.365 27.350 1.00 40.16 98 GLU A CA 1
ATOM 751 C C . GLU A 1 98 ? -7.210 -1.055 26.693 1.00 40.16 98 GLU A C 1
ATOM 753 O O . GLU A 1 98 ? -8.235 -1.284 27.341 1.00 40.16 98 GLU A O 1
ATOM 758 N N . TYR A 1 99 ? -7.130 -1.292 25.380 1.00 36.06 99 TYR A N 1
ATOM 759 C CA . TYR A 1 99 ? -8.253 -1.757 24.563 1.00 36.06 99 TYR A CA 1
ATOM 760 C C . TYR A 1 99 ? -8.078 -3.219 24.144 1.00 36.06 99 TYR A C 1
ATOM 762 O O . TYR A 1 99 ? -6.979 -3.665 23.835 1.00 36.06 99 TYR A O 1
ATOM 770 N N . ARG A 1 100 ? -9.193 -3.956 24.110 1.00 37.78 100 ARG A N 1
ATOM 771 C CA . ARG A 1 100 ? -9.235 -5.429 24.084 1.00 37.78 100 ARG A CA 1
ATOM 772 C C . ARG A 1 100 ? -8.873 -6.097 22.746 1.00 37.78 100 ARG A C 1
ATOM 774 O O . ARG A 1 100 ? -8.719 -7.310 22.729 1.00 37.78 100 ARG A O 1
ATOM 781 N N . GLU A 1 101 ? -8.727 -5.345 21.656 1.00 36.84 101 GLU A N 1
ATOM 782 C CA . GLU A 1 101 ? -8.545 -5.900 20.296 1.00 36.84 101 GLU A CA 1
ATOM 783 C C . GLU A 1 101 ? -7.125 -5.755 19.727 1.00 36.84 101 GLU A C 1
ATOM 785 O O . GLU A 1 101 ? -6.851 -6.211 18.622 1.00 36.84 101 GLU A O 1
ATOM 790 N N . ALA A 1 102 ? -6.195 -5.182 20.493 1.00 36.09 102 ALA A N 1
ATOM 791 C CA . ALA A 1 102 ? -4.767 -5.209 20.184 1.00 36.09 102 ALA A CA 1
ATOM 792 C C . ALA A 1 102 ? -4.002 -5.563 21.467 1.00 36.09 102 ALA A C 1
ATOM 794 O O . ALA A 1 102 ? -3.644 -4.657 22.226 1.00 36.09 102 ALA A O 1
ATOM 795 N N . PRO A 1 103 ? -3.796 -6.856 21.783 1.00 36.62 103 PRO A N 1
ATOM 796 C CA . PRO A 1 103 ? -3.002 -7.224 22.945 1.00 36.62 103 PRO A CA 1
ATOM 797 C C . PRO A 1 103 ? -1.567 -6.710 22.746 1.00 36.62 103 PRO A C 1
ATOM 799 O O . PRO A 1 103 ? -0.813 -7.262 21.952 1.00 36.62 103 PRO A O 1
ATOM 802 N N . GLY A 1 104 ? -1.202 -5.633 23.451 1.00 48.38 104 GLY A N 1
ATOM 803 C CA . GLY A 1 104 ? 0.191 -5.200 23.607 1.00 48.38 104 GLY A CA 1
ATOM 804 C C . GLY A 1 104 ? 0.573 -3.782 23.157 1.00 48.38 104 GLY A C 1
ATOM 805 O O . GLY A 1 104 ? 1.682 -3.370 23.491 1.00 48.38 104 GLY A O 1
ATOM 806 N N . GLU A 1 105 ? -0.280 -3.002 22.473 1.00 51.56 105 GLU A N 1
ATOM 807 C CA . GLU A 1 105 ? 0.078 -1.636 22.022 1.00 51.56 105 GLU A CA 1
ATOM 808 C C . GLU A 1 105 ? -0.779 -0.519 22.674 1.00 51.56 105 GLU A C 1
ATOM 810 O O . GLU A 1 105 ? -2.010 -0.569 22.624 1.00 51.56 105 GLU A O 1
ATOM 815 N N . PRO A 1 106 ? -0.167 0.524 23.279 1.00 55.28 106 PRO A N 1
ATOM 816 C CA . PRO A 1 106 ? -0.892 1.616 23.938 1.00 55.28 106 PRO A CA 1
ATOM 817 C C . PRO A 1 106 ? -1.543 2.597 22.939 1.00 55.28 106 PRO A C 1
ATOM 819 O O . PRO A 1 106 ? -0.861 3.175 22.092 1.00 55.28 106 PRO A O 1
ATOM 822 N N . VAL A 1 107 ? -2.852 2.863 23.081 1.00 57.44 107 VAL A N 1
ATOM 823 C C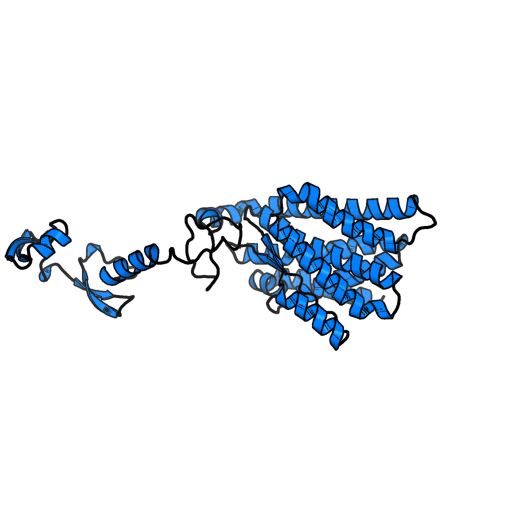A . VAL A 1 107 ? -3.634 3.772 22.208 1.00 57.44 107 VAL A CA 1
ATOM 824 C C . VAL A 1 107 ? -4.348 4.872 23.014 1.00 57.44 107 VAL A C 1
ATOM 826 O O . VAL A 1 107 ? -4.795 4.647 24.139 1.00 57.44 107 VAL A O 1
ATOM 829 N N . CYS A 1 108 ? -4.430 6.083 22.446 1.00 62.34 108 CYS A N 1
ATOM 830 C CA . CYS A 1 108 ? -5.041 7.265 23.064 1.00 62.34 108 CYS A CA 1
ATOM 831 C C . CYS A 1 108 ? -6.569 7.272 23.002 1.00 62.34 108 CYS A C 1
ATOM 833 O O . CYS A 1 108 ? -7.141 6.683 22.091 1.00 62.34 108 CYS A O 1
ATOM 835 N N . GLN A 1 109 ? -7.230 7.967 23.934 1.00 59.81 109 GLN A N 1
ATOM 836 C CA . GLN A 1 109 ? -8.690 8.101 23.934 1.00 59.81 109 GLN A CA 1
ATOM 837 C C . GLN A 1 109 ? -9.223 8.802 22.671 1.00 59.81 109 GLN A C 1
ATOM 839 O O . GLN A 1 109 ? -10.190 8.316 22.097 1.00 59.81 109 GLN A O 1
ATOM 844 N N . ASP A 1 110 ? -8.548 9.845 22.170 1.00 58.84 110 ASP A N 1
ATOM 845 C CA . ASP A 1 110 ? -8.909 10.511 20.898 1.00 58.84 110 ASP A CA 1
ATOM 846 C C . ASP A 1 110 ? -8.790 9.570 19.682 1.00 58.84 110 ASP A C 1
ATOM 848 O O . ASP A 1 110 ? -9.417 9.764 18.646 1.00 58.84 110 ASP A O 1
ATOM 852 N N . CYS A 1 111 ? -7.940 8.554 19.807 1.00 60.81 111 CYS A N 1
ATOM 853 C CA . CYS A 1 111 ? -7.633 7.565 18.785 1.00 60.81 111 CYS A CA 1
ATOM 854 C C . CYS A 1 111 ? -8.509 6.316 18.926 1.00 60.81 111 CYS A C 1
ATOM 856 O O . CYS A 1 111 ? -8.480 5.437 18.064 1.00 60.81 111 CYS A O 1
ATOM 858 N N . ALA A 1 112 ? -9.220 6.189 20.050 1.00 59.03 112 ALA A N 1
ATOM 859 C CA . ALA A 1 112 ? -10.089 5.068 20.325 1.00 59.03 112 ALA A CA 1
ATOM 860 C C . ALA A 1 112 ? -11.426 5.275 19.591 1.00 59.03 112 ALA A C 1
ATOM 862 O O . ALA A 1 112 ? -11.970 6.381 19.587 1.00 59.03 112 ALA A O 1
ATOM 863 N N . PRO A 1 113 ? -11.987 4.228 18.967 1.00 54.44 113 PRO A N 1
ATOM 864 C CA . PRO A 1 113 ? -13.315 4.303 18.378 1.00 54.44 113 PRO A CA 1
ATOM 865 C C . PRO A 1 113 ? -14.347 4.626 19.467 1.00 54.44 113 PRO A C 1
ATOM 867 O O . PRO A 1 113 ? -14.450 3.910 20.463 1.00 54.44 113 PRO A O 1
ATOM 870 N N . THR A 1 114 ? -15.112 5.702 19.284 1.00 53.56 114 THR A N 1
ATOM 871 C CA . THR A 1 114 ? -16.319 6.001 20.070 1.00 53.56 114 THR A CA 1
ATOM 872 C C . THR A 1 114 ? -17.552 5.522 19.301 1.00 53.56 114 THR A C 1
ATOM 874 O O . THR A 1 114 ? -17.526 5.450 18.073 1.00 53.56 114 THR A O 1
ATOM 877 N N . ALA A 1 115 ? -18.648 5.212 20.000 1.00 45.16 115 ALA A N 1
ATOM 878 C CA . ALA A 1 115 ? -19.902 4.789 19.363 1.00 45.16 115 ALA A CA 1
ATOM 879 C C . ALA A 1 115 ? -20.426 5.821 18.339 1.00 45.16 115 ALA A C 1
ATOM 881 O O . ALA A 1 115 ? -20.945 5.456 17.289 1.00 45.16 115 ALA A O 1
ATOM 882 N N . GLU A 1 116 ? -20.208 7.109 18.605 1.00 45.81 116 GLU A N 1
ATOM 883 C CA . GLU A 1 116 ? -20.550 8.217 17.708 1.00 45.81 116 GLU A CA 1
ATOM 884 C C . GLU A 1 116 ? -19.705 8.216 16.421 1.00 45.81 116 GLU A C 1
ATOM 886 O O . GLU A 1 116 ? -20.225 8.416 15.321 1.00 45.81 116 GLU A O 1
ATOM 891 N N . ASN A 1 117 ? -18.415 7.882 16.536 1.00 51.12 117 ASN A N 1
ATOM 892 C CA . ASN A 1 117 ? -17.510 7.754 15.399 1.00 51.12 117 ASN A CA 1
ATOM 893 C C . ASN A 1 117 ? -17.884 6.574 14.482 1.00 51.12 117 ASN A C 1
ATOM 895 O O . ASN A 1 117 ? -17.728 6.701 13.274 1.00 51.12 117 ASN A O 1
ATOM 899 N N . VAL A 1 118 ? -18.424 5.472 15.021 1.00 51.97 118 VAL A N 1
ATOM 900 C CA . VAL A 1 118 ? -18.908 4.315 14.232 1.00 51.97 118 VAL A CA 1
ATOM 901 C C . VAL A 1 118 ? -20.069 4.720 13.309 1.00 51.97 118 VAL A C 1
ATOM 903 O O . VAL A 1 118 ? -20.120 4.321 12.147 1.00 51.97 118 VAL A O 1
ATOM 906 N N . ILE A 1 119 ? -21.002 5.529 13.822 1.00 47.06 119 ILE A N 1
ATOM 907 C CA . ILE A 1 119 ? -22.238 5.913 13.121 1.00 47.06 119 ILE A CA 1
ATOM 908 C C . ILE A 1 119 ? -21.948 6.944 12.019 1.00 47.06 119 ILE A C 1
ATOM 910 O O . ILE A 1 119 ? -22.464 6.826 10.908 1.00 47.06 119 ILE A O 1
ATOM 914 N N . ARG A 1 120 ? -21.075 7.923 12.285 1.00 46.97 120 ARG A N 1
ATOM 915 C CA . ARG A 1 120 ? -20.679 8.953 11.305 1.00 46.97 120 ARG A CA 1
ATOM 916 C C . ARG A 1 120 ? -19.893 8.371 10.123 1.00 46.97 120 ARG A C 1
ATOM 918 O O . ARG A 1 120 ? -20.113 8.739 8.972 1.00 46.97 120 ARG A O 1
ATOM 925 N N . GLU A 1 121 ? -19.015 7.414 10.406 1.00 52.31 121 GLU A N 1
ATOM 926 C CA . GLU A 1 121 ? -18.149 6.735 9.431 1.00 52.31 121 GLU A CA 1
ATOM 927 C C . GLU A 1 121 ? -18.942 5.818 8.477 1.00 52.31 121 GLU A C 1
ATOM 929 O O . GLU A 1 121 ? -18.511 5.557 7.355 1.00 52.31 121 GLU A O 1
ATOM 934 N N . SER A 1 122 ? -20.154 5.413 8.878 1.00 50.53 122 SER A N 1
ATOM 935 C CA . SER A 1 122 ? -21.109 4.666 8.052 1.00 50.53 122 SER A CA 1
ATOM 936 C C . SER A 1 122 ? -21.845 5.515 7.003 1.00 50.53 122 SER A C 1
ATOM 938 O O . SER A 1 122 ? -22.345 4.932 6.039 1.00 50.53 122 SER A O 1
ATOM 940 N N . GLN A 1 123 ? -21.984 6.836 7.181 1.00 52.34 123 GLN A N 1
ATOM 941 C CA . GLN A 1 123 ? -22.931 7.637 6.385 1.00 52.34 123 GLN A CA 1
ATOM 942 C C . GLN A 1 123 ? -22.293 8.634 5.404 1.00 52.34 123 GLN A C 1
ATOM 944 O O . GLN A 1 123 ? -22.911 8.895 4.375 1.00 52.34 123 GLN A O 1
ATOM 949 N N . THR A 1 124 ? -21.090 9.174 5.651 1.00 50.97 124 THR A N 1
ATOM 950 C CA . THR A 1 124 ? -20.585 10.303 4.827 1.00 50.97 124 THR A CA 1
ATOM 951 C C . THR A 1 124 ? -19.087 10.301 4.482 1.00 50.97 124 THR A C 1
ATOM 953 O O . THR A 1 124 ? -18.692 11.022 3.577 1.00 50.97 124 THR A O 1
ATOM 956 N N . GLY A 1 125 ? -18.239 9.483 5.118 1.00 56.28 125 GLY A N 1
ATOM 957 C CA . GLY A 1 125 ? -16.772 9.613 4.986 1.00 56.28 125 GLY A CA 1
ATOM 958 C C . GLY A 1 125 ? -16.123 9.045 3.712 1.00 56.28 125 GLY A C 1
ATOM 959 O O . GLY A 1 125 ? -14.957 9.317 3.452 1.00 56.28 125 GLY A O 1
ATOM 960 N N . ILE A 1 126 ? -16.836 8.245 2.910 1.00 59.31 126 ILE A N 1
ATOM 961 C CA . ILE A 1 126 ? -16.224 7.531 1.770 1.00 59.31 126 ILE A CA 1
ATOM 962 C C . ILE A 1 126 ? -15.918 8.480 0.610 1.00 59.31 126 ILE A C 1
ATOM 964 O O . ILE A 1 126 ? -14.846 8.387 0.019 1.00 59.31 126 ILE A O 1
ATOM 968 N N . LEU A 1 127 ? -16.853 9.372 0.270 1.00 60.38 127 LEU A N 1
ATOM 969 C CA . LEU A 1 127 ? -16.689 10.259 -0.881 1.00 60.38 127 LEU A CA 1
ATOM 970 C C . LEU A 1 127 ? -15.547 11.251 -0.635 1.00 60.38 127 LEU A C 1
ATOM 972 O O . LEU A 1 127 ? -14.674 11.387 -1.483 1.00 60.38 127 LEU A O 1
ATOM 976 N N . ASP A 1 128 ? -15.500 11.851 0.555 1.00 59.53 128 ASP A N 1
ATOM 977 C CA . ASP A 1 128 ? -14.441 12.784 0.950 1.00 59.53 128 ASP A CA 1
ATOM 978 C C . ASP A 1 128 ? -13.070 12.095 1.002 1.00 59.53 128 ASP A C 1
ATOM 980 O O . ASP A 1 128 ? -12.076 12.650 0.526 1.00 59.53 128 ASP A O 1
ATOM 984 N N . ALA A 1 129 ? -13.013 10.850 1.492 1.00 59.09 129 ALA A N 1
ATOM 985 C CA . ALA A 1 129 ? -11.785 10.063 1.489 1.00 59.09 129 ALA A CA 1
ATOM 986 C C . ALA A 1 129 ? -11.302 9.730 0.078 1.00 59.09 129 ALA A C 1
ATOM 988 O O . ALA A 1 129 ? -10.125 9.909 -0.227 1.00 59.09 129 ALA A O 1
ATOM 989 N N . VAL A 1 130 ? -12.206 9.287 -0.798 1.00 59.69 130 VAL A N 1
ATOM 990 C CA . VAL A 1 130 ? -11.879 8.968 -2.191 1.00 59.69 130 VAL A CA 1
ATOM 991 C C . VAL A 1 130 ? -11.462 10.225 -2.948 1.00 59.69 130 VAL A C 1
ATOM 993 O O . VAL A 1 130 ? -10.456 10.186 -3.643 1.00 59.69 130 VAL A O 1
ATOM 996 N N . VAL A 1 131 ? -12.159 11.351 -2.790 1.00 59.53 131 VAL A N 1
ATOM 997 C CA . VAL A 1 131 ? -11.803 12.621 -3.445 1.00 59.53 131 VAL A CA 1
ATOM 998 C C . VAL A 1 131 ? -10.443 13.125 -2.964 1.00 59.53 131 VAL A C 1
ATOM 1000 O O . VAL A 1 131 ? -9.620 13.524 -3.786 1.00 59.53 131 VAL A O 1
ATOM 1003 N N . SER A 1 132 ? -10.166 13.054 -1.659 1.00 59.06 132 SER A N 1
ATOM 1004 C CA . SER A 1 132 ? -8.862 13.429 -1.103 1.00 59.06 132 SER A CA 1
ATOM 1005 C C . SER A 1 132 ? -7.741 12.515 -1.614 1.00 59.06 132 SER A C 1
ATOM 1007 O O . SER A 1 132 ? -6.722 13.008 -2.099 1.00 59.06 132 SER A O 1
ATOM 1009 N N . GLY A 1 133 ? -7.950 11.194 -1.593 1.00 58.97 133 GLY A N 1
ATOM 1010 C CA . GLY A 1 133 ? -6.979 10.214 -2.085 1.00 58.97 133 GLY A CA 1
ATOM 1011 C C . GLY A 1 133 ? -6.723 10.321 -3.589 1.00 58.97 133 GLY A C 1
ATOM 1012 O O . GLY A 1 133 ? -5.572 10.347 -4.017 1.00 58.97 133 GLY A O 1
ATOM 1013 N N . VAL A 1 134 ? -7.779 10.455 -4.395 1.00 58.12 134 VAL A N 1
ATOM 1014 C CA . VAL A 1 134 ? -7.691 10.629 -5.854 1.00 58.12 134 VAL A CA 1
ATOM 1015 C C . VAL A 1 134 ? -7.040 11.964 -6.208 1.00 58.12 134 VAL A C 1
ATOM 1017 O O . VAL A 1 134 ? -6.197 11.996 -7.098 1.00 58.12 134 VAL A O 1
ATOM 1020 N N . GLY A 1 135 ? -7.361 13.050 -5.500 1.00 57.84 135 GLY A N 1
ATOM 1021 C CA . GLY A 1 135 ? -6.713 14.348 -5.695 1.00 57.84 135 GLY A CA 1
ATOM 1022 C C . GLY A 1 135 ? -5.204 14.290 -5.442 1.00 57.84 135 GLY A C 1
ATOM 1023 O O . GLY A 1 135 ? -4.426 14.823 -6.232 1.00 57.84 135 GLY A O 1
ATOM 1024 N N . TYR A 1 136 ? -4.781 13.573 -4.398 1.00 60.84 136 TYR A N 1
ATOM 1025 C CA . TYR A 1 136 ? -3.364 13.376 -4.085 1.00 60.84 136 TYR A CA 1
ATOM 1026 C C . TYR A 1 136 ? -2.655 12.513 -5.140 1.00 60.84 136 TYR A C 1
ATOM 1028 O O . TYR A 1 136 ? -1.568 12.857 -5.606 1.00 60.84 136 TYR A O 1
ATOM 1036 N N . LEU A 1 137 ? -3.295 11.420 -5.568 1.00 55.56 137 LEU A N 1
ATOM 1037 C CA . LEU A 1 137 ? -2.785 10.526 -6.610 1.00 55.56 137 LEU A CA 1
ATOM 1038 C C . LEU A 1 137 ? -2.657 11.219 -7.969 1.00 55.56 137 LEU A C 1
ATOM 1040 O O . LEU A 1 137 ? -1.634 11.074 -8.635 1.00 55.56 137 LEU A O 1
ATOM 1044 N N . LEU A 1 138 ? -3.659 12.006 -8.363 1.00 56.75 138 LEU A N 1
ATOM 1045 C CA . LEU A 1 138 ? -3.630 12.801 -9.590 1.00 56.75 138 LEU A CA 1
ATOM 1046 C C . LEU A 1 138 ? -2.573 13.903 -9.516 1.00 56.75 138 LEU A C 1
ATOM 1048 O O . LEU A 1 138 ? -1.846 14.095 -10.484 1.00 56.75 138 LEU A O 1
ATOM 1052 N N . GLY A 1 139 ? -2.434 14.584 -8.374 1.00 58.25 139 GLY A N 1
ATOM 1053 C CA . GLY A 1 139 ? -1.376 15.574 -8.166 1.00 58.25 139 GLY A CA 1
ATOM 1054 C C . GLY A 1 139 ? 0.021 14.971 -8.335 1.00 58.25 139 GLY A C 1
ATOM 1055 O O . GLY A 1 139 ? 0.853 15.528 -9.051 1.00 58.25 139 GLY A O 1
ATOM 1056 N N . MET A 1 140 ? 0.259 13.789 -7.755 1.00 60.38 140 MET A N 1
ATOM 1057 C CA . MET A 1 140 ? 1.528 13.072 -7.913 1.00 60.38 140 MET A CA 1
ATOM 1058 C C . MET A 1 140 ? 1.744 12.561 -9.342 1.00 60.38 140 MET A C 1
ATOM 1060 O O . MET A 1 140 ? 2.855 12.668 -9.855 1.00 60.38 140 MET A O 1
ATOM 1064 N N . ALA A 1 141 ? 0.703 12.062 -10.012 1.00 54.50 141 ALA A N 1
ATOM 1065 C CA . ALA A 1 141 ? 0.780 11.631 -11.407 1.00 54.50 141 ALA A CA 1
ATOM 1066 C C . ALA A 1 141 ? 1.098 12.795 -12.359 1.00 54.50 141 ALA A C 1
ATOM 1068 O O . ALA A 1 141 ? 1.969 12.670 -13.216 1.00 54.50 141 ALA A O 1
ATOM 1069 N N . VAL A 1 142 ? 0.439 13.945 -12.183 1.00 55.78 142 VAL A N 1
ATOM 1070 C CA . VAL A 1 142 ? 0.699 15.164 -12.963 1.00 55.78 142 VAL A CA 1
ATOM 1071 C C . VAL A 1 142 ? 2.120 15.655 -12.727 1.00 55.78 142 VAL A C 1
ATOM 1073 O O . VAL A 1 142 ?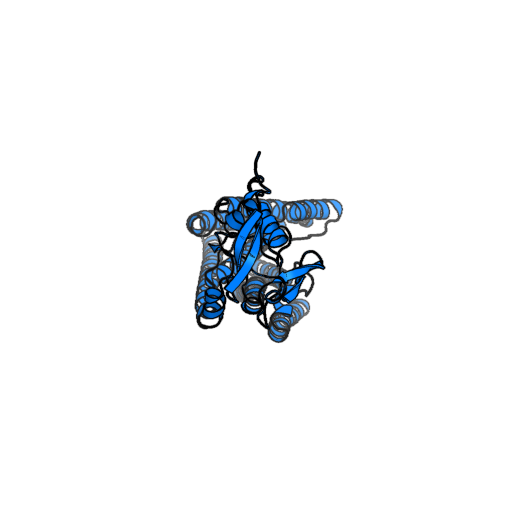 2.809 15.984 -13.689 1.00 55.78 142 VAL A O 1
ATOM 1076 N N . TYR A 1 143 ? 2.585 15.654 -11.476 1.00 58.09 143 TYR A N 1
ATOM 1077 C CA . TYR A 1 143 ? 3.965 16.007 -11.159 1.00 58.09 143 TYR A CA 1
ATOM 1078 C C . TYR A 1 143 ? 4.956 15.061 -11.843 1.00 58.09 143 TYR A C 1
ATOM 1080 O O . TYR A 1 143 ? 5.898 15.519 -12.481 1.00 58.09 143 TYR A O 1
ATOM 1088 N N . LEU A 1 144 ? 4.705 13.750 -11.794 1.00 61.03 144 LEU A N 1
ATOM 1089 C CA . LEU A 1 144 ? 5.550 12.753 -12.443 1.00 61.03 144 LEU A CA 1
ATOM 1090 C C . LEU A 1 144 ? 5.649 12.978 -13.956 1.00 61.03 144 LEU A C 1
ATOM 1092 O O . LEU A 1 144 ? 6.745 13.021 -14.507 1.00 61.03 144 LEU A O 1
ATOM 1096 N N . VAL A 1 145 ? 4.505 13.151 -14.621 1.00 56.88 145 VAL A N 1
ATOM 1097 C CA . VAL A 1 145 ? 4.424 13.385 -16.069 1.00 56.88 145 VAL A CA 1
ATOM 1098 C C . VAL A 1 145 ? 5.086 14.710 -16.441 1.00 56.88 145 VAL A C 1
ATOM 1100 O O . VAL A 1 145 ? 5.847 14.766 -17.404 1.00 56.88 145 VAL A O 1
ATOM 1103 N N . PHE A 1 146 ? 4.854 15.767 -15.659 1.00 54.03 146 PHE A N 1
ATOM 1104 C CA . PHE A 1 146 ? 5.480 17.069 -15.865 1.00 54.03 146 PHE A CA 1
ATOM 1105 C C . PHE A 1 146 ? 7.000 16.987 -15.714 1.00 54.03 146 PHE A C 1
ATOM 1107 O O . PHE A 1 146 ? 7.730 17.486 -16.563 1.00 54.03 146 PHE A O 1
ATOM 1114 N N . SER A 1 147 ? 7.500 16.305 -14.686 1.00 55.03 147 SER A N 1
ATOM 1115 C CA . SER A 1 147 ? 8.935 16.134 -14.474 1.00 55.03 147 SER A CA 1
ATOM 1116 C C . SER A 1 147 ? 9.598 15.254 -15.533 1.00 55.03 147 SER A C 1
ATOM 1118 O O . SER A 1 147 ? 10.697 15.583 -15.970 1.00 55.03 147 SER A O 1
ATOM 1120 N N . LEU A 1 148 ? 8.935 14.191 -16.000 1.00 58.03 148 LEU A N 1
ATOM 1121 C CA . LEU A 1 148 ? 9.404 13.383 -17.133 1.00 58.03 148 LEU A CA 1
ATOM 1122 C C . LEU A 1 148 ? 9.426 14.200 -18.437 1.00 58.03 148 LEU A C 1
ATOM 1124 O O . LEU A 1 148 ? 10.375 14.099 -19.213 1.00 58.03 148 LEU A O 1
ATOM 1128 N N . GLY A 1 149 ? 8.424 15.058 -18.651 1.00 52.88 149 GLY A N 1
ATOM 1129 C CA . GLY A 1 149 ? 8.353 15.968 -19.795 1.00 52.88 149 GLY A CA 1
ATOM 1130 C C . GLY A 1 149 ? 9.433 17.054 -19.769 1.00 52.88 149 GLY A C 1
ATOM 1131 O O . GLY A 1 149 ? 10.083 17.299 -20.782 1.00 52.88 149 GLY A O 1
ATOM 1132 N N . VAL A 1 150 ? 9.687 17.662 -18.606 1.00 51.03 150 VAL A N 1
ATOM 1133 C CA . VAL A 1 150 ? 10.772 18.639 -18.411 1.00 51.03 150 VAL A CA 1
ATOM 1134 C C . VAL A 1 150 ? 12.139 17.968 -18.563 1.00 51.03 150 VAL A C 1
ATOM 1136 O O . VAL A 1 150 ? 13.013 18.537 -19.208 1.00 51.03 150 VAL A O 1
ATOM 1139 N N . ALA A 1 151 ? 12.320 16.744 -18.061 1.00 48.81 151 ALA A N 1
ATOM 1140 C CA . ALA A 1 151 ? 13.554 15.978 -18.247 1.00 48.81 151 ALA A CA 1
ATOM 1141 C C . ALA A 1 151 ? 13.823 15.669 -19.731 1.00 48.81 151 ALA A C 1
ATOM 1143 O O . ALA A 1 151 ? 14.947 15.846 -20.197 1.00 48.81 151 ALA A O 1
ATOM 1144 N N . ALA A 1 152 ? 12.788 15.288 -20.489 1.00 51.62 152 ALA A N 1
ATOM 1145 C CA . ALA A 1 152 ? 12.893 15.049 -21.929 1.00 51.62 152 ALA A CA 1
ATOM 1146 C C . ALA A 1 152 ? 13.148 16.338 -22.738 1.00 51.62 152 ALA A C 1
ATOM 1148 O O . ALA A 1 152 ? 13.766 16.281 -23.798 1.00 51.62 152 ALA A O 1
ATOM 1149 N N . TYR A 1 153 ? 12.669 17.492 -22.256 1.00 45.50 153 TYR A N 1
ATOM 1150 C CA . TYR A 1 153 ? 12.787 18.787 -22.938 1.00 45.50 153 TYR A CA 1
ATOM 1151 C C . TYR A 1 153 ? 14.095 19.535 -22.630 1.00 45.50 153 TYR A C 1
ATOM 1153 O O . TYR A 1 153 ? 14.645 20.198 -23.506 1.00 45.50 153 TYR A O 1
ATOM 1161 N N . VAL A 1 154 ? 14.600 19.463 -21.394 1.00 47.69 154 VAL A N 1
ATOM 1162 C CA . VAL A 1 154 ? 15.695 20.332 -20.924 1.00 47.69 154 VAL A CA 1
ATOM 1163 C C . VAL A 1 154 ? 17.082 19.764 -21.230 1.00 47.69 154 VAL A C 1
ATOM 1165 O O . VAL A 1 154 ? 18.047 20.528 -21.246 1.00 47.69 154 VAL A O 1
ATOM 1168 N N . VAL A 1 155 ? 17.237 18.460 -21.490 1.00 46.81 155 VAL A N 1
ATOM 1169 C CA . VAL A 1 155 ? 18.579 17.866 -21.474 1.00 46.81 155 VAL A CA 1
ATOM 1170 C C . VAL A 1 155 ? 18.810 16.802 -22.552 1.00 46.81 155 VAL A C 1
ATOM 1172 O O . VAL A 1 155 ? 18.442 15.645 -22.407 1.00 46.81 155 VAL A O 1
ATOM 1175 N N . GLY A 1 156 ? 19.547 17.177 -23.598 1.00 47.41 156 GLY A N 1
ATOM 1176 C CA . GLY A 1 156 ? 20.107 16.245 -24.584 1.00 47.41 156 GLY A CA 1
ATOM 1177 C C . GLY A 1 156 ? 21.434 15.577 -24.180 1.00 47.41 156 GLY A C 1
ATOM 1178 O O . GLY A 1 156 ? 22.123 15.079 -25.062 1.00 47.41 156 GLY A O 1
ATOM 1179 N N . ALA A 1 157 ? 21.853 15.614 -22.903 1.00 47.38 157 ALA A N 1
ATOM 1180 C CA . ALA A 1 157 ? 23.219 15.215 -22.507 1.00 47.38 157 ALA A CA 1
ATOM 1181 C C . ALA A 1 157 ? 23.435 14.789 -21.029 1.00 47.38 157 ALA A C 1
ATOM 1183 O O . ALA A 1 157 ? 24.571 14.755 -20.568 1.00 47.38 157 ALA A O 1
ATOM 1184 N N . PHE A 1 158 ? 22.391 14.482 -20.258 1.00 46.31 158 PHE A N 1
ATOM 1185 C CA . PHE A 1 158 ? 22.500 14.055 -18.849 1.00 46.31 158 PHE A CA 1
ATOM 1186 C C . PHE A 1 158 ? 21.545 12.877 -18.668 1.00 46.31 158 PHE A C 1
ATOM 1188 O O . PHE A 1 158 ? 20.358 13.027 -18.967 1.00 46.31 158 PHE A O 1
ATOM 1195 N N . ASP A 1 159 ? 22.058 11.710 -18.261 1.00 58.16 159 ASP A N 1
ATOM 1196 C CA . ASP A 1 159 ? 21.285 10.466 -18.298 1.00 58.16 159 ASP A CA 1
ATOM 1197 C C . ASP A 1 159 ? 19.960 10.603 -17.544 1.00 58.16 159 ASP A C 1
ATOM 1199 O O . ASP A 1 159 ? 19.914 10.993 -16.373 1.00 58.16 159 ASP A O 1
ATOM 1203 N N . LEU A 1 160 ? 18.881 10.209 -18.224 1.00 53.22 160 LEU A N 1
ATOM 1204 C CA . LEU A 1 160 ? 17.512 10.089 -17.710 1.00 53.22 160 LEU A CA 1
ATOM 1205 C C . LEU A 1 160 ? 17.464 9.397 -16.327 1.00 53.22 160 LEU A C 1
ATOM 1207 O O . LEU A 1 160 ? 16.649 9.716 -15.465 1.00 53.22 160 LEU A O 1
ATOM 1211 N N . VAL A 1 161 ? 18.417 8.492 -16.119 1.00 51.47 161 VAL A N 1
ATOM 1212 C CA . VAL A 1 161 ? 18.752 7.747 -14.908 1.00 51.47 161 VAL A CA 1
ATOM 1213 C C . VAL A 1 161 ? 19.027 8.655 -13.701 1.00 51.47 161 VAL A C 1
ATOM 1215 O O . VAL A 1 161 ? 18.380 8.524 -12.659 1.00 51.47 161 VAL A O 1
ATOM 1218 N N . TRP A 1 162 ? 19.957 9.607 -13.833 1.00 50.94 162 TRP A N 1
ATOM 1219 C CA . TRP A 1 162 ? 20.314 10.541 -12.761 1.00 50.94 162 TRP A CA 1
ATOM 1220 C C . TRP A 1 162 ? 19.146 11.463 -12.436 1.00 50.94 162 TRP A C 1
ATOM 1222 O O . TRP A 1 162 ? 18.892 11.757 -11.270 1.00 50.94 162 TRP A O 1
ATOM 1232 N N . TRP A 1 163 ? 18.370 11.851 -13.445 1.00 56.34 163 TRP A N 1
ATOM 1233 C CA . TRP A 1 163 ? 17.165 12.644 -13.238 1.00 56.34 163 TRP A CA 1
ATOM 1234 C C . TRP A 1 163 ? 16.073 11.893 -12.482 1.00 56.34 163 TRP A C 1
ATOM 1236 O O . TRP A 1 163 ? 15.432 12.500 -11.635 1.00 56.34 163 TRP A O 1
ATOM 1246 N N . MET A 1 164 ? 15.875 10.592 -12.703 1.00 54.12 164 MET A N 1
ATOM 1247 C CA . MET A 1 164 ? 14.905 9.805 -11.926 1.00 54.12 164 MET A CA 1
ATOM 1248 C C . MET A 1 164 ? 15.353 9.571 -10.479 1.00 54.12 164 MET A C 1
ATOM 1250 O O . MET A 1 164 ? 14.530 9.591 -9.558 1.00 54.12 164 MET A O 1
ATOM 1254 N N . PHE A 1 165 ? 16.660 9.453 -10.245 1.00 55.25 165 PHE A N 1
ATOM 1255 C CA . PHE A 1 165 ? 17.228 9.502 -8.899 1.00 55.25 165 PHE A CA 1
ATOM 1256 C C . PHE A 1 165 ? 16.962 10.859 -8.226 1.00 55.25 165 PHE A C 1
ATOM 1258 O O . PHE A 1 165 ? 16.383 10.910 -7.140 1.00 55.25 165 PHE A O 1
ATOM 1265 N N . PHE A 1 166 ? 17.286 11.976 -8.883 1.00 53.38 166 PHE A N 1
ATOM 1266 C CA . PHE A 1 166 ? 17.004 13.309 -8.345 1.00 53.38 166 PHE A CA 1
ATOM 1267 C C . PHE A 1 166 ? 15.509 13.583 -8.205 1.00 53.38 166 PHE A C 1
ATOM 1269 O O . PHE A 1 166 ? 15.120 14.238 -7.249 1.00 53.38 166 PHE A O 1
ATOM 1276 N N . LEU A 1 167 ? 14.665 13.047 -9.086 1.00 55.84 167 LEU A N 1
ATOM 1277 C CA . LEU A 1 167 ? 13.217 13.199 -9.033 1.00 55.84 167 LEU A CA 1
ATOM 1278 C C . LEU A 1 167 ? 12.617 12.402 -7.883 1.00 55.84 167 LEU A C 1
ATOM 1280 O O . LEU A 1 167 ? 11.803 12.948 -7.159 1.00 55.84 167 LEU A O 1
ATOM 1284 N N . SER A 1 168 ? 13.021 11.152 -7.663 1.00 55.84 168 SER A N 1
ATOM 1285 C CA . SER A 1 168 ? 12.567 10.384 -6.494 1.00 55.84 168 SER A CA 1
ATOM 1286 C C . SER A 1 168 ? 13.017 11.044 -5.186 1.00 55.84 168 SER A C 1
ATOM 1288 O O . SER A 1 168 ? 12.218 11.187 -4.263 1.00 55.84 168 SER A O 1
ATOM 1290 N N . THR A 1 169 ? 14.247 11.566 -5.146 1.00 53.06 169 THR A N 1
ATOM 1291 C CA . THR A 1 169 ? 14.776 12.333 -4.007 1.00 53.06 169 THR A CA 1
ATOM 1292 C C . THR A 1 169 ? 14.045 13.671 -3.834 1.00 53.06 169 THR A C 1
ATOM 1294 O O . THR A 1 169 ? 13.717 14.061 -2.719 1.00 53.06 169 THR A O 1
ATOM 1297 N N . ALA A 1 170 ? 13.720 14.365 -4.926 1.00 49.22 170 ALA A N 1
ATOM 1298 C CA . ALA A 1 170 ? 12.967 15.614 -4.922 1.00 49.22 170 ALA A CA 1
ATOM 1299 C C . ALA A 1 170 ? 11.494 15.390 -4.580 1.00 49.22 170 ALA A C 1
ATOM 1301 O O . ALA A 1 170 ? 10.933 16.213 -3.881 1.00 49.22 170 ALA A O 1
ATOM 1302 N N . VAL A 1 171 ? 10.876 14.281 -4.994 1.00 54.06 171 VAL A N 1
ATOM 1303 C CA . VAL A 1 171 ? 9.544 13.858 -4.542 1.00 54.06 171 VAL A CA 1
ATOM 1304 C C . VAL A 1 171 ? 9.598 13.599 -3.044 1.00 54.06 171 VAL A C 1
ATOM 1306 O O . VAL A 1 171 ? 8.773 14.142 -2.335 1.00 54.06 171 VAL A O 1
ATOM 1309 N N . LEU A 1 172 ? 10.604 12.893 -2.523 1.00 53.53 172 LEU A N 1
ATOM 1310 C CA . LEU A 1 172 ? 10.806 12.732 -1.076 1.00 53.53 172 LEU A CA 1
ATOM 1311 C C . LEU A 1 172 ? 10.967 14.077 -0.338 1.00 53.53 172 LEU A C 1
ATOM 1313 O O . LEU A 1 172 ? 10.409 14.246 0.746 1.00 53.53 172 LEU A O 1
ATOM 1317 N N . LEU A 1 173 ? 11.672 15.050 -0.924 1.00 45.53 173 LEU A N 1
ATOM 1318 C CA . LEU A 1 173 ? 11.900 16.380 -0.339 1.00 45.53 173 LEU A CA 1
ATOM 1319 C C . LEU A 1 173 ? 10.704 17.344 -0.491 1.00 45.53 173 LEU A C 1
ATOM 1321 O O . LEU A 1 173 ? 10.442 18.131 0.416 1.00 45.53 173 LEU A O 1
ATOM 1325 N N . LEU A 1 174 ? 9.964 17.285 -1.601 1.00 46.59 174 LEU A N 1
ATOM 1326 C CA . LEU A 1 174 ? 8.777 18.102 -1.896 1.00 46.59 174 LEU A CA 1
ATOM 1327 C C . LEU A 1 174 ? 7.535 17.557 -1.209 1.00 46.59 174 LEU A C 1
ATOM 1329 O O . LEU A 1 174 ? 6.764 18.344 -0.660 1.00 46.59 174 LEU A O 1
ATOM 1333 N N . VAL A 1 175 ? 7.401 16.224 -1.157 1.00 49.16 175 VAL A N 1
ATOM 1334 C CA . VAL A 1 175 ? 6.587 15.562 -0.141 1.00 49.16 175 VAL A CA 1
ATOM 1335 C C . VAL A 1 175 ? 7.062 16.134 1.184 1.00 49.16 175 VAL A C 1
ATOM 1337 O O . VAL A 1 175 ? 6.281 16.842 1.769 1.00 49.16 175 VAL A O 1
ATOM 1340 N N . GLY A 1 176 ? 8.330 16.071 1.592 1.00 39.78 176 GLY A N 1
ATOM 1341 C CA . GLY A 1 176 ? 8.817 16.716 2.829 1.00 39.78 176 GLY A CA 1
ATOM 1342 C C . GLY A 1 176 ? 8.330 18.158 3.121 1.00 39.78 176 GLY A C 1
ATOM 1343 O O . GLY A 1 176 ? 7.967 18.445 4.264 1.00 39.78 176 GLY A O 1
ATOM 1344 N N . ALA A 1 177 ? 8.256 19.053 2.128 1.00 38.78 177 ALA A N 1
ATOM 1345 C CA . ALA A 1 177 ? 7.833 20.448 2.315 1.00 38.78 177 ALA A CA 1
ATOM 1346 C C . ALA A 1 177 ? 6.321 20.607 2.605 1.00 38.78 177 ALA A C 1
ATOM 1348 O O . ALA A 1 177 ? 5.953 21.282 3.568 1.00 38.78 177 ALA A O 1
ATOM 1349 N N . GLU A 1 178 ? 5.443 19.950 1.839 1.00 42.59 178 GLU A N 1
ATOM 1350 C CA . GLU A 1 178 ? 3.976 19.955 2.047 1.00 42.59 178 GLU A CA 1
ATOM 1351 C C . GLU A 1 178 ? 3.525 18.891 3.072 1.00 42.59 178 GLU A C 1
ATOM 1353 O O . GLU A 1 178 ? 2.643 19.119 3.902 1.00 42.59 178 GLU A O 1
ATOM 1358 N N . ALA A 1 179 ? 4.190 17.739 3.077 1.00 45.12 179 ALA A N 1
ATOM 1359 C CA . ALA A 1 179 ? 4.019 16.627 4.005 1.00 45.12 179 ALA A CA 1
ATOM 1360 C C . ALA A 1 179 ? 4.414 16.986 5.423 1.00 45.12 179 ALA A C 1
ATOM 1362 O O . ALA A 1 179 ? 3.905 16.342 6.323 1.00 45.12 179 ALA A O 1
ATOM 1363 N N . SER A 1 180 ? 5.225 18.014 5.677 1.00 45.59 180 SER A N 1
ATOM 1364 C CA . SER A 1 180 ? 5.445 18.502 7.048 1.00 45.59 180 SER A CA 1
ATOM 1365 C C . SER A 1 180 ? 4.133 18.855 7.778 1.00 45.59 180 SER A C 1
ATOM 1367 O O . SER A 1 180 ? 4.082 18.812 9.006 1.00 45.59 180 SER A O 1
ATOM 1369 N N . LYS A 1 181 ? 3.049 19.139 7.036 1.00 49.62 181 LYS A N 1
ATOM 1370 C CA . LYS A 1 181 ? 1.696 19.365 7.574 1.00 49.62 181 LYS A CA 1
ATOM 1371 C C . LYS A 1 181 ? 0.881 18.078 7.774 1.00 49.62 181 LYS A C 1
ATOM 1373 O O . LYS A 1 181 ? -0.102 18.097 8.506 1.00 49.62 181 LYS A O 1
ATOM 1378 N N . ILE A 1 182 ? 1.262 16.981 7.117 1.00 56.66 182 ILE A N 1
ATOM 1379 C CA . ILE A 1 182 ? 0.514 15.710 7.048 1.00 56.66 182 ILE A CA 1
ATOM 1380 C C . ILE A 1 182 ? 1.260 14.571 7.778 1.00 56.66 182 ILE A C 1
ATOM 1382 O O . ILE A 1 182 ? 0.657 13.588 8.208 1.00 56.66 182 ILE A O 1
ATOM 1386 N N . PHE A 1 183 ? 2.577 14.676 7.929 1.00 64.31 183 PHE A N 1
ATOM 1387 C CA . PHE A 1 183 ? 3.493 13.671 8.455 1.00 64.31 183 PHE A CA 1
ATOM 1388 C C . PHE A 1 183 ? 4.197 14.179 9.698 1.00 64.31 183 PHE A C 1
ATOM 1390 O O . PHE A 1 183 ? 4.781 15.260 9.720 1.00 64.31 183 PHE A O 1
ATOM 1397 N N . GLU A 1 184 ? 4.206 13.342 10.730 1.00 69.19 184 GLU A N 1
ATOM 1398 C CA . GLU A 1 184 ? 5.038 13.604 11.891 1.00 69.19 184 GLU A CA 1
ATOM 1399 C C . GLU A 1 184 ? 6.527 13.374 11.573 1.00 69.19 184 GLU A C 1
ATOM 1401 O O . GLU A 1 184 ? 6.859 12.480 10.789 1.00 69.19 184 GLU A O 1
ATOM 1406 N N . PRO A 1 185 ? 7.458 14.075 12.252 1.00 67.81 185 PRO A N 1
ATOM 1407 C CA . PRO A 1 185 ? 8.898 13.941 12.013 1.00 67.81 185 PRO A CA 1
ATOM 1408 C C . PRO A 1 185 ? 9.428 12.503 12.057 1.00 67.81 185 PRO A C 1
ATOM 1410 O O . PRO A 1 185 ? 10.346 12.159 11.324 1.00 67.81 185 PRO A O 1
ATOM 1413 N N . ARG A 1 186 ? 8.847 11.632 12.891 1.00 71.81 186 ARG A N 1
ATOM 1414 C CA . ARG A 1 186 ? 9.273 10.225 12.953 1.00 71.81 186 ARG A CA 1
ATOM 1415 C C . ARG A 1 186 ? 8.783 9.392 11.775 1.00 71.81 186 ARG A C 1
ATOM 1417 O O . ARG A 1 186 ? 9.454 8.441 11.416 1.00 71.81 186 ARG A O 1
ATOM 1424 N N . GLU A 1 187 ? 7.651 9.742 11.167 1.00 71.06 187 GLU A N 1
ATOM 1425 C CA . GLU A 1 187 ? 7.198 9.049 9.954 1.00 71.06 187 GLU A CA 1
ATOM 1426 C C . GLU A 1 187 ? 8.135 9.330 8.785 1.00 71.06 187 GLU A C 1
ATOM 1428 O O . GLU A 1 187 ? 8.411 8.437 7.996 1.00 71.06 187 GLU A O 1
ATOM 1433 N N . LEU A 1 188 ? 8.660 10.555 8.704 1.00 70.25 188 LEU A N 1
ATOM 1434 C CA . LEU A 1 188 ? 9.684 10.922 7.727 1.00 70.25 188 LEU A CA 1
ATOM 1435 C C . LEU A 1 188 ? 10.976 10.124 7.944 1.00 70.25 188 LEU A C 1
ATOM 1437 O O . LEU A 1 188 ? 11.589 9.682 6.976 1.00 70.25 188 LEU A O 1
ATOM 1441 N N . VAL A 1 189 ? 11.366 9.893 9.203 1.00 73.94 189 VAL A N 1
ATOM 1442 C CA . VAL A 1 189 ? 12.514 9.034 9.539 1.00 73.94 189 VAL A CA 1
ATOM 1443 C C . VAL A 1 189 ? 12.253 7.583 9.139 1.00 73.94 189 VAL A C 1
ATOM 1445 O O . VAL A 1 189 ? 13.107 6.973 8.499 1.00 73.94 189 VAL A O 1
ATOM 1448 N N . ASP A 1 190 ? 11.080 7.041 9.461 1.00 76.75 190 ASP A N 1
ATOM 1449 C CA . ASP A 1 190 ? 10.694 5.671 9.109 1.00 76.75 190 ASP A CA 1
ATOM 1450 C C . ASP A 1 190 ? 10.632 5.478 7.589 1.00 76.75 190 ASP A C 1
ATOM 1452 O O . ASP A 1 190 ? 11.163 4.501 7.058 1.00 76.75 190 ASP A O 1
ATOM 1456 N N . LEU A 1 191 ? 10.042 6.436 6.873 1.00 72.12 191 LEU A N 1
ATOM 1457 C CA . LEU A 1 191 ? 9.965 6.440 5.415 1.00 72.12 191 LEU A CA 1
ATOM 1458 C C . LEU A 1 191 ? 11.358 6.531 4.786 1.00 72.12 191 LEU A C 1
ATOM 1460 O O . LEU A 1 191 ? 11.665 5.785 3.855 1.00 72.12 191 LEU A O 1
ATOM 1464 N N . GLY A 1 192 ? 12.222 7.397 5.321 1.00 69.44 192 GLY A N 1
ATOM 1465 C CA . GLY A 1 192 ? 13.618 7.505 4.907 1.00 69.44 192 GLY A CA 1
ATOM 1466 C C . GLY A 1 192 ? 14.386 6.203 5.137 1.00 69.44 192 GLY A C 1
ATOM 1467 O O . GLY A 1 192 ? 15.073 5.729 4.235 1.00 69.44 192 GLY A O 1
ATOM 1468 N N . TYR A 1 193 ? 14.218 5.574 6.302 1.00 76.81 193 TYR A N 1
ATOM 1469 C CA . TYR A 1 193 ? 14.847 4.293 6.627 1.00 76.81 193 TYR A CA 1
ATOM 1470 C C . TYR A 1 193 ? 14.417 3.185 5.660 1.00 76.81 193 TYR A C 1
ATOM 1472 O O . TYR A 1 193 ? 15.271 2.507 5.088 1.00 76.81 193 TYR A O 1
ATOM 1480 N N . ALA A 1 194 ? 13.106 3.021 5.451 1.00 78.06 194 ALA A N 1
ATOM 1481 C CA . ALA A 1 194 ? 12.568 2.028 4.526 1.00 78.06 194 ALA A CA 1
ATOM 1482 C C . ALA A 1 194 ? 13.078 2.273 3.099 1.00 78.06 194 ALA A C 1
ATOM 1484 O O . ALA A 1 194 ? 13.530 1.346 2.437 1.00 78.06 194 ALA A O 1
ATOM 1485 N N . THR A 1 195 ? 13.098 3.532 2.656 1.00 72.44 195 THR A N 1
ATOM 1486 C CA . THR A 1 195 ? 13.603 3.916 1.330 1.00 72.44 195 THR A CA 1
ATOM 1487 C C . THR A 1 195 ? 15.074 3.549 1.149 1.00 72.44 195 THR A C 1
ATOM 1489 O O . THR A 1 195 ? 15.443 2.960 0.132 1.00 72.44 195 THR A O 1
ATOM 1492 N N . VAL A 1 196 ? 15.923 3.859 2.133 1.00 71.19 196 VAL A N 1
ATOM 1493 C CA . VAL A 1 196 ? 17.361 3.557 2.077 1.00 71.19 196 VAL A CA 1
ATOM 1494 C C . VAL A 1 196 ? 17.594 2.050 2.079 1.00 71.19 196 VAL A C 1
ATOM 1496 O O . VAL A 1 196 ? 18.315 1.546 1.220 1.00 71.19 196 VAL A O 1
ATOM 1499 N N . ALA A 1 197 ? 16.954 1.316 2.993 1.00 78.69 197 ALA A N 1
ATOM 1500 C CA . ALA A 1 197 ? 17.074 -0.138 3.050 1.00 78.69 197 ALA A CA 1
ATOM 1501 C C . ALA A 1 197 ? 16.632 -0.786 1.729 1.00 78.69 197 ALA A C 1
ATOM 1503 O O . ALA A 1 197 ? 17.329 -1.650 1.196 1.00 78.69 197 ALA A O 1
ATOM 1504 N N . MET A 1 198 ? 15.526 -0.313 1.150 1.00 78.06 198 MET A N 1
ATOM 1505 C CA . MET A 1 198 ? 15.017 -0.853 -0.105 1.00 78.06 198 MET A CA 1
ATOM 1506 C C . MET A 1 198 ? 15.911 -0.534 -1.299 1.00 78.06 198 MET A C 1
ATOM 1508 O O . MET A 1 198 ? 16.157 -1.407 -2.127 1.00 78.06 198 MET A O 1
ATOM 1512 N N . SER A 1 199 ? 16.456 0.681 -1.354 1.00 75.94 199 SER A N 1
ATOM 1513 C CA . SER A 1 199 ? 17.439 1.079 -2.369 1.00 75.94 199 SER A CA 1
ATOM 1514 C C . SER A 1 199 ? 18.653 0.150 -2.359 1.00 75.94 199 SER A C 1
ATOM 1516 O O . SER A 1 199 ? 19.093 -0.311 -3.411 1.00 75.94 199 SER A O 1
ATOM 1518 N N . ILE A 1 200 ? 19.163 -0.174 -1.166 1.00 76.94 200 ILE A N 1
ATOM 1519 C CA . ILE A 1 200 ? 20.298 -1.088 -1.000 1.00 76.94 200 ILE A CA 1
ATOM 1520 C C . ILE A 1 200 ? 19.923 -2.500 -1.461 1.00 76.94 200 ILE A C 1
ATOM 1522 O O . ILE A 1 200 ? 20.671 -3.100 -2.229 1.00 76.94 200 ILE A O 1
ATOM 1526 N N . ALA A 1 201 ? 18.769 -3.027 -1.040 1.00 82.50 201 ALA A N 1
ATOM 1527 C CA . ALA A 1 201 ? 18.322 -4.364 -1.436 1.00 82.50 201 ALA A CA 1
ATOM 1528 C C . ALA A 1 201 ? 18.180 -4.491 -2.964 1.00 82.50 201 ALA A C 1
ATOM 1530 O O . ALA A 1 201 ? 18.648 -5.463 -3.551 1.00 82.50 201 ALA A O 1
ATOM 1531 N N . VAL A 1 202 ? 17.600 -3.483 -3.620 1.00 77.81 202 VAL A N 1
ATOM 1532 C CA . VAL A 1 202 ? 17.473 -3.440 -5.085 1.00 77.81 202 VAL A CA 1
ATOM 1533 C C . VAL A 1 202 ? 18.841 -3.395 -5.757 1.00 77.81 202 VAL A C 1
ATOM 1535 O O . VAL A 1 202 ? 19.080 -4.146 -6.701 1.00 77.81 202 VAL A O 1
ATOM 1538 N N . TRP A 1 203 ? 19.748 -2.548 -5.268 1.00 78.44 203 TRP A N 1
ATOM 1539 C CA . TRP A 1 203 ? 21.096 -2.442 -5.820 1.00 78.44 203 TRP A CA 1
ATOM 1540 C C . TRP A 1 203 ? 21.885 -3.748 -5.684 1.00 78.44 203 TRP A C 1
ATOM 1542 O O . TRP A 1 203 ? 22.558 -4.148 -6.625 1.00 78.44 203 TRP A O 1
ATOM 1552 N N . LEU A 1 204 ? 21.763 -4.463 -4.566 1.00 81.25 204 LEU A N 1
ATOM 1553 C CA . LEU A 1 204 ? 22.444 -5.748 -4.377 1.00 81.25 204 LEU A CA 1
ATOM 1554 C C . LEU A 1 204 ? 21.985 -6.818 -5.376 1.00 81.25 204 LEU A C 1
ATOM 1556 O O . LEU A 1 204 ? 22.797 -7.620 -5.829 1.00 81.25 204 LEU A O 1
ATOM 1560 N N . VAL A 1 205 ? 20.699 -6.819 -5.733 1.00 81.25 205 VAL A N 1
ATOM 1561 C CA . VAL A 1 205 ? 20.126 -7.811 -6.653 1.00 81.25 205 VAL A CA 1
ATOM 1562 C C . VAL A 1 205 ? 20.357 -7.426 -8.117 1.00 81.25 205 VAL A C 1
ATOM 1564 O O . VAL A 1 205 ? 20.751 -8.266 -8.923 1.00 81.25 205 VAL A O 1
ATOM 1567 N N . LEU A 1 206 ? 20.124 -6.161 -8.474 1.00 73.81 206 LEU A N 1
ATOM 1568 C CA . LEU A 1 206 ? 20.102 -5.701 -9.870 1.00 73.81 206 LEU A CA 1
ATOM 1569 C C . LEU A 1 206 ? 21.386 -4.973 -10.303 1.00 73.81 206 LEU A C 1
ATOM 1571 O O . LEU A 1 206 ? 21.732 -4.987 -11.486 1.00 73.81 206 LEU A O 1
ATOM 1575 N N . GLY A 1 207 ? 22.128 -4.396 -9.353 1.00 65.44 207 GLY A N 1
ATOM 1576 C CA . GLY A 1 207 ? 23.294 -3.530 -9.582 1.00 65.44 207 GLY A CA 1
ATOM 1577 C C . GLY A 1 207 ? 24.480 -4.196 -10.264 1.00 65.44 207 GLY A C 1
ATOM 1578 O O . GLY A 1 207 ? 25.324 -3.499 -10.821 1.00 65.44 207 GLY A O 1
ATOM 1579 N N . SER A 1 208 ? 24.535 -5.530 -10.270 1.00 60.66 208 SER A N 1
ATOM 1580 C CA . SER A 1 208 ? 25.596 -6.289 -10.942 1.00 60.66 208 SER A CA 1
ATOM 1581 C C . SER A 1 208 ? 25.462 -6.327 -12.470 1.00 60.66 208 SER A C 1
ATOM 1583 O O . SER A 1 208 ? 26.445 -6.620 -13.144 1.00 60.66 208 SER A O 1
ATOM 1585 N N . GLN A 1 209 ? 24.274 -6.040 -13.021 1.00 65.19 209 GLN A N 1
ATOM 1586 C CA . GLN A 1 209 ? 23.975 -6.264 -14.443 1.00 65.19 209 GLN A CA 1
ATOM 1587 C C . GLN A 1 209 ? 24.098 -4.990 -15.295 1.00 65.19 209 GLN A C 1
ATOM 1589 O O . GLN A 1 209 ? 24.616 -5.051 -16.407 1.00 65.19 209 GLN A O 1
ATOM 1594 N N . ASN A 1 210 ? 23.628 -3.837 -14.792 1.00 71.88 210 ASN A N 1
ATOM 1595 C CA . ASN A 1 210 ? 23.780 -2.517 -15.421 1.00 71.88 210 ASN A CA 1
ATOM 1596 C C . ASN A 1 210 ? 23.403 -1.404 -14.416 1.00 71.88 210 ASN A C 1
ATOM 1598 O O . ASN A 1 210 ? 22.287 -1.400 -13.885 1.00 71.88 210 ASN A O 1
ATOM 1602 N N . PHE A 1 211 ? 24.316 -0.465 -14.149 1.00 68.19 211 PHE A N 1
ATOM 1603 C CA . PHE A 1 211 ? 24.124 0.601 -13.156 1.00 68.19 211 PHE A CA 1
ATOM 1604 C C . PHE A 1 211 ? 22.946 1.526 -13.506 1.00 68.19 211 PHE A C 1
ATOM 1606 O O . PHE A 1 211 ? 22.137 1.855 -12.636 1.00 68.19 211 PHE A O 1
ATOM 1613 N N . ASP A 1 212 ? 22.784 1.843 -14.791 1.00 69.19 212 ASP A N 1
ATOM 1614 C CA . ASP A 1 212 ? 21.757 2.761 -15.283 1.00 69.19 212 ASP A CA 1
ATOM 1615 C C . ASP A 1 212 ? 20.349 2.180 -15.137 1.00 69.19 212 ASP A C 1
ATOM 1617 O O . ASP A 1 212 ? 19.446 2.802 -14.568 1.00 69.19 212 ASP A O 1
ATOM 1621 N N . ASN A 1 213 ? 20.178 0.922 -15.545 1.00 71.56 213 ASN A N 1
ATOM 1622 C CA . ASN A 1 213 ? 18.912 0.207 -15.375 1.00 71.56 213 ASN A CA 1
ATOM 1623 C C . ASN A 1 213 ? 18.576 -0.007 -13.895 1.00 71.56 213 ASN A C 1
ATOM 1625 O O . ASN A 1 213 ? 17.406 -0.006 -13.521 1.00 71.56 213 ASN A O 1
ATOM 1629 N N . THR A 1 214 ? 19.590 -0.170 -13.043 1.00 70.31 214 THR A N 1
ATOM 1630 C CA . THR A 1 214 ? 19.391 -0.364 -11.601 1.00 70.31 214 THR A CA 1
ATOM 1631 C C . THR A 1 214 ? 18.826 0.887 -10.944 1.00 70.31 214 THR A C 1
ATOM 1633 O O . THR A 1 214 ? 17.876 0.794 -10.167 1.00 70.31 214 THR A O 1
ATOM 1636 N N . ILE A 1 215 ? 19.364 2.061 -11.274 1.00 70.00 215 ILE A N 1
ATOM 1637 C CA . ILE A 1 215 ? 18.845 3.334 -10.761 1.00 70.00 215 ILE A CA 1
ATOM 1638 C C . ILE A 1 215 ? 17.437 3.603 -11.310 1.00 70.00 215 ILE A C 1
ATOM 1640 O O . ILE A 1 215 ? 16.549 4.009 -10.554 1.00 70.00 215 ILE A O 1
ATOM 1644 N N . LEU A 1 216 ? 17.203 3.333 -12.598 1.00 72.69 216 LEU A N 1
ATOM 1645 C CA . LEU A 1 216 ? 15.887 3.462 -13.225 1.00 72.69 216 LEU A CA 1
ATOM 1646 C C . LEU A 1 216 ? 14.838 2.593 -12.509 1.00 72.69 216 LEU A C 1
ATOM 1648 O O . LEU A 1 216 ? 13.853 3.110 -11.986 1.00 72.69 216 LEU A O 1
ATOM 1652 N N . ILE A 1 217 ? 15.073 1.284 -12.413 1.00 77.19 217 ILE A N 1
ATOM 1653 C CA . ILE A 1 217 ? 14.143 0.339 -11.779 1.00 77.19 217 ILE A CA 1
ATOM 1654 C C . ILE A 1 217 ? 13.973 0.657 -10.288 1.00 77.19 217 ILE A C 1
ATOM 1656 O O . ILE A 1 217 ? 12.848 0.672 -9.788 1.00 77.19 217 ILE A O 1
ATOM 1660 N N . GLY A 1 218 ? 15.067 0.946 -9.578 1.00 74.06 218 GLY A N 1
ATOM 1661 C CA . GLY A 1 218 ? 15.041 1.256 -8.149 1.00 74.06 218 GLY A CA 1
ATOM 1662 C C . GLY A 1 218 ? 14.232 2.508 -7.827 1.00 74.06 218 GLY A C 1
ATOM 1663 O O . GLY A 1 218 ? 13.371 2.468 -6.949 1.00 74.06 218 GLY A O 1
ATOM 1664 N N . SER A 1 219 ? 14.436 3.598 -8.569 1.00 71.25 219 SER A N 1
ATOM 1665 C CA . SER A 1 219 ? 13.676 4.841 -8.374 1.00 71.25 219 SER A CA 1
ATOM 1666 C C . SER A 1 219 ? 12.182 4.664 -8.667 1.00 71.25 219 SER A C 1
ATOM 1668 O O . SER A 1 219 ? 11.350 5.133 -7.888 1.00 71.25 219 SER A O 1
ATOM 1670 N N . MET A 1 220 ? 11.822 3.928 -9.725 1.00 78.81 220 MET A N 1
ATOM 1671 C CA . MET A 1 220 ? 10.422 3.617 -10.046 1.00 78.81 220 MET A CA 1
ATOM 1672 C C . MET A 1 220 ? 9.762 2.734 -8.991 1.00 78.81 220 MET A C 1
ATOM 1674 O O . MET A 1 220 ? 8.605 2.959 -8.633 1.00 78.81 220 MET A O 1
ATOM 1678 N N . LEU A 1 221 ? 10.483 1.737 -8.481 1.00 82.00 221 LEU A N 1
ATOM 1679 C CA . LEU A 1 221 ? 9.991 0.849 -7.437 1.00 82.00 221 LEU A CA 1
ATOM 1680 C C . LEU A 1 221 ? 9.726 1.621 -6.140 1.00 82.00 221 LEU A C 1
ATOM 1682 O O . LEU A 1 221 ? 8.649 1.487 -5.564 1.00 82.00 221 LEU A O 1
ATOM 1686 N N . ILE A 1 222 ? 10.679 2.454 -5.708 1.00 75.88 222 ILE A N 1
ATOM 1687 C CA . ILE A 1 222 ? 10.541 3.294 -4.510 1.00 75.88 222 ILE A CA 1
ATOM 1688 C C . ILE A 1 222 ? 9.354 4.233 -4.664 1.00 75.88 222 ILE A C 1
ATOM 1690 O O . ILE A 1 222 ? 8.511 4.292 -3.777 1.00 75.88 222 ILE A O 1
ATOM 1694 N N . LEU A 1 223 ? 9.253 4.929 -5.796 1.00 77.12 223 LEU A N 1
ATOM 1695 C CA . LEU A 1 223 ? 8.122 5.802 -6.085 1.00 77.12 223 LEU A CA 1
ATOM 1696 C C . LEU A 1 223 ? 6.790 5.045 -5.992 1.00 77.12 223 LEU A C 1
ATOM 1698 O O . LEU A 1 223 ? 5.864 5.516 -5.339 1.00 77.12 223 LEU A O 1
ATOM 1702 N N . SER A 1 224 ? 6.706 3.868 -6.614 1.00 83.62 224 SER A N 1
ATOM 1703 C CA . SER A 1 224 ? 5.490 3.047 -6.613 1.00 83.62 224 SER A CA 1
ATOM 1704 C C . SER A 1 224 ? 5.108 2.623 -5.189 1.00 83.62 224 SER A C 1
ATOM 1706 O O . SER A 1 224 ? 3.954 2.754 -4.795 1.00 83.62 224 SER A O 1
ATOM 1708 N N . LEU A 1 225 ? 6.081 2.199 -4.374 1.00 81.88 225 LEU A N 1
ATOM 1709 C CA . LEU A 1 225 ? 5.875 1.855 -2.961 1.00 81.88 225 LEU A CA 1
ATOM 1710 C C . LEU A 1 225 ? 5.475 3.068 -2.109 1.00 81.88 225 LEU A C 1
ATOM 1712 O O . LEU A 1 225 ? 4.585 2.970 -1.272 1.00 81.88 225 LEU A O 1
ATOM 1716 N N . VAL A 1 226 ? 6.100 4.226 -2.319 1.00 77.50 226 VAL A N 1
ATOM 1717 C CA . VAL A 1 226 ? 5.763 5.455 -1.589 1.00 77.50 226 VAL A CA 1
ATOM 1718 C C . VAL A 1 226 ? 4.330 5.874 -1.902 1.00 77.50 226 VAL A C 1
ATOM 1720 O O . VAL A 1 226 ? 3.577 6.189 -0.984 1.00 77.50 226 VAL A O 1
ATOM 1723 N N . ILE A 1 227 ? 3.925 5.829 -3.173 1.00 80.00 227 ILE A N 1
ATOM 1724 C CA . ILE A 1 227 ? 2.551 6.134 -3.585 1.00 80.00 227 ILE A CA 1
ATOM 1725 C C . ILE A 1 227 ? 1.562 5.117 -2.996 1.00 80.00 227 ILE A C 1
ATOM 1727 O O . ILE A 1 227 ? 0.492 5.512 -2.530 1.00 80.00 227 ILE A O 1
ATOM 1731 N N . HIS A 1 228 ? 1.925 3.836 -2.956 1.00 87.75 228 HIS A N 1
ATOM 1732 C CA . HIS A 1 228 ? 1.137 2.780 -2.322 1.00 87.75 228 HIS A CA 1
ATOM 1733 C C . HIS A 1 228 ? 0.849 3.084 -0.842 1.00 87.75 228 HIS A C 1
ATOM 1735 O O . HIS A 1 228 ? -0.309 3.169 -0.428 1.00 87.75 228 HIS A O 1
ATOM 1741 N N . GLU A 1 229 ? 1.893 3.350 -0.056 1.00 83.62 229 GLU A N 1
ATOM 1742 C CA . GLU A 1 229 ? 1.768 3.652 1.376 1.00 83.62 229 GLU A CA 1
ATOM 1743 C C . GLU A 1 229 ? 1.063 4.992 1.630 1.00 83.62 229 GLU A C 1
ATOM 1745 O O . GLU A 1 229 ? 0.220 5.116 2.525 1.00 83.62 229 GLU A O 1
ATOM 1750 N N . LEU A 1 230 ? 1.343 6.002 0.800 1.00 78.25 230 LEU A N 1
ATOM 1751 C CA . LEU A 1 230 ? 0.641 7.283 0.834 1.00 78.25 230 LEU A CA 1
ATOM 1752 C C . LEU A 1 230 ? -0.855 7.118 0.581 1.00 78.25 230 LEU A C 1
ATOM 1754 O O . LEU A 1 230 ? -1.645 7.825 1.200 1.00 78.25 230 LEU A O 1
ATOM 1758 N N . SER A 1 231 ? -1.256 6.181 -0.276 1.00 82.38 231 SER A N 1
ATOM 1759 C CA . SER A 1 231 ? -2.666 5.935 -0.591 1.00 82.38 231 SER A CA 1
ATOM 1760 C C . SER A 1 231 ? -3.416 5.356 0.602 1.00 82.38 231 SER A C 1
ATOM 1762 O O . SER A 1 231 ? -4.509 5.829 0.920 1.00 82.38 231 SER A O 1
ATOM 1764 N N . HIS A 1 232 ? -2.814 4.412 1.334 1.00 84.75 232 HIS A N 1
ATOM 1765 C CA . HIS A 1 232 ? -3.373 3.943 2.607 1.00 84.75 232 HIS A CA 1
ATOM 1766 C C . HIS A 1 232 ? -3.569 5.099 3.588 1.00 84.75 232 HIS A C 1
ATOM 1768 O O . HIS A 1 232 ? -4.637 5.238 4.191 1.00 84.75 232 HIS A O 1
ATOM 1774 N N . LYS A 1 233 ? -2.555 5.962 3.728 1.00 79.69 233 LYS A N 1
ATOM 1775 C CA . LYS A 1 233 ? -2.622 7.114 4.629 1.00 79.69 233 LYS A CA 1
ATOM 1776 C C . LYS A 1 233 ? -3.676 8.126 4.188 1.00 79.69 233 LYS A C 1
ATOM 1778 O O . LYS A 1 233 ? -4.463 8.556 5.022 1.00 79.69 233 LYS A O 1
ATOM 1783 N N . ALA A 1 234 ? -3.723 8.483 2.908 1.00 76.94 234 ALA A N 1
ATOM 1784 C CA . ALA A 1 234 ? -4.655 9.467 2.368 1.00 76.94 234 ALA A CA 1
ATOM 1785 C C . ALA A 1 234 ? -6.111 9.031 2.570 1.00 76.94 234 ALA A C 1
ATOM 1787 O O . ALA A 1 234 ? -6.917 9.796 3.097 1.00 76.94 234 ALA A O 1
ATOM 1788 N N . ILE A 1 235 ? -6.436 7.775 2.246 1.00 79.31 235 ILE A N 1
ATOM 1789 C CA . ILE A 1 235 ? -7.778 7.232 2.480 1.00 79.31 235 ILE A CA 1
ATOM 1790 C C . ILE A 1 235 ? -8.077 7.142 3.983 1.00 79.31 235 ILE A C 1
ATOM 1792 O O . ILE A 1 235 ? -9.169 7.516 4.409 1.00 79.31 235 ILE A O 1
ATOM 1796 N N . GLY A 1 236 ? -7.111 6.725 4.809 1.00 76.88 236 GLY A N 1
ATOM 1797 C CA . GLY A 1 236 ? -7.263 6.698 6.267 1.00 76.88 236 GLY A CA 1
ATOM 1798 C C . GLY A 1 236 ? -7.553 8.078 6.878 1.00 76.88 236 GLY A C 1
ATOM 1799 O O . GLY A 1 236 ? -8.462 8.215 7.698 1.00 76.88 236 GLY A O 1
ATOM 1800 N N . LEU A 1 237 ? -6.835 9.115 6.438 1.00 73.06 237 LEU A N 1
ATOM 1801 C CA . LEU A 1 237 ? -7.072 10.509 6.833 1.00 73.06 237 LEU A CA 1
ATOM 1802 C C . LEU A 1 237 ? -8.427 11.019 6.337 1.00 73.06 237 LEU A C 1
ATOM 1804 O O . LEU A 1 237 ? -9.097 11.764 7.048 1.00 73.06 237 LEU A O 1
ATOM 1808 N N . GLY A 1 238 ? -8.852 10.582 5.152 1.00 69.12 238 GLY A N 1
ATOM 1809 C CA . GLY A 1 238 ? -10.164 10.867 4.585 1.00 69.12 238 GLY A CA 1
ATOM 1810 C C . GLY A 1 238 ? -11.333 10.383 5.446 1.00 69.12 238 GLY A C 1
ATOM 1811 O O . GLY A 1 238 ? -12.367 11.040 5.522 1.00 69.12 238 GLY A O 1
ATOM 1812 N N . PHE A 1 239 ? -11.146 9.284 6.181 1.00 70.25 239 PHE A N 1
ATOM 1813 C CA . PHE A 1 239 ? -12.090 8.824 7.207 1.00 70.25 239 PHE A CA 1
ATOM 1814 C C . PHE A 1 239 ? -12.006 9.620 8.526 1.00 70.25 239 PHE A C 1
ATOM 1816 O O . PHE A 1 239 ? -12.648 9.264 9.518 1.00 70.25 239 PHE A O 1
ATOM 1823 N N . GLY A 1 240 ? -11.218 10.698 8.565 1.00 64.25 240 GLY A N 1
ATOM 1824 C CA . GLY A 1 240 ? -11.063 11.583 9.717 1.00 64.25 240 GLY A CA 1
ATOM 1825 C C . GLY A 1 240 ? -10.301 10.958 10.884 1.00 64.25 240 GLY A C 1
ATOM 1826 O O . GLY A 1 240 ? -10.434 11.431 12.014 1.00 64.25 240 GLY A O 1
ATOM 1827 N N . LYS A 1 241 ? -9.532 9.883 10.657 1.00 66.19 241 LYS A N 1
ATOM 1828 C CA . LYS A 1 241 ? -8.735 9.235 11.710 1.00 66.19 241 LYS A CA 1
ATOM 1829 C C . LYS A 1 241 ? -7.256 9.578 11.570 1.00 66.19 241 LYS A C 1
ATOM 1831 O O . LYS A 1 241 ? -6.763 9.710 10.451 1.00 66.19 241 LYS A O 1
ATOM 1836 N N . PRO A 1 242 ? -6.513 9.619 12.687 1.00 66.44 242 PRO A N 1
ATOM 1837 C CA . PRO A 1 242 ? -5.061 9.637 12.621 1.00 66.44 242 PRO A CA 1
ATOM 1838 C C . PRO A 1 242 ? -4.558 8.342 11.959 1.00 66.44 242 PRO A C 1
ATOM 1840 O O . PRO A 1 242 ? -4.876 7.238 12.407 1.00 66.44 242 PRO A O 1
ATOM 1843 N N . ALA A 1 243 ? -3.783 8.496 10.888 1.00 72.88 243 ALA A N 1
ATOM 1844 C CA . ALA A 1 243 ? -3.127 7.420 10.154 1.00 72.88 243 ALA A CA 1
ATOM 1845 C C . ALA A 1 243 ? -1.626 7.715 10.102 1.00 72.88 243 ALA A C 1
ATOM 1847 O O . ALA A 1 243 ? -1.231 8.813 9.706 1.00 72.88 243 ALA A O 1
ATOM 1848 N N . ARG A 1 244 ? -0.803 6.746 10.507 1.00 75.81 244 ARG A N 1
ATOM 1849 C CA . ARG A 1 244 ? 0.640 6.933 10.687 1.00 75.81 244 ARG A CA 1
ATOM 1850 C C . ARG A 1 244 ? 1.429 5.851 9.979 1.00 75.81 244 ARG A C 1
ATOM 1852 O O . ARG A 1 244 ? 1.238 4.675 10.269 1.00 75.81 244 ARG A O 1
ATOM 1859 N N . PHE A 1 245 ? 2.353 6.235 9.107 1.00 79.00 245 PHE A N 1
ATOM 1860 C CA . PHE A 1 245 ? 3.299 5.274 8.544 1.00 79.00 245 PHE A CA 1
ATOM 1861 C C . PHE A 1 245 ? 4.305 4.818 9.609 1.00 79.00 245 PHE A C 1
ATOM 1863 O O . PHE A 1 245 ? 4.827 5.637 10.366 1.00 79.00 245 PHE A O 1
ATOM 1870 N N . SER A 1 246 ? 4.562 3.512 9.676 1.00 79.19 246 SER A N 1
ATOM 1871 C CA . SER A 1 246 ? 5.592 2.934 10.535 1.00 79.19 246 SER A CA 1
ATOM 1872 C C . SER A 1 246 ? 6.379 1.882 9.767 1.00 79.19 246 SER A C 1
ATOM 1874 O O . SER A 1 246 ? 5.803 0.944 9.212 1.00 79.19 246 SER A O 1
ATOM 1876 N N . ALA A 1 247 ? 7.700 2.039 9.738 1.00 79.19 247 ALA A N 1
ATOM 1877 C CA . ALA A 1 247 ? 8.576 1.117 9.030 1.00 79.19 247 ALA A CA 1
ATOM 1878 C C . ALA A 1 247 ? 8.810 -0.165 9.836 1.00 79.19 247 ALA A C 1
ATOM 1880 O O . ALA A 1 247 ? 9.028 -0.145 11.049 1.00 79.19 247 ALA A O 1
ATOM 1881 N N . PHE A 1 248 ? 8.853 -1.306 9.149 1.00 83.19 248 PHE A N 1
ATOM 1882 C CA . PHE A 1 248 ? 9.274 -2.558 9.771 1.00 83.19 248 PHE A CA 1
ATOM 1883 C C . PHE A 1 248 ? 10.800 -2.641 9.771 1.00 83.19 248 PHE A C 1
ATOM 1885 O O . PHE A 1 248 ? 11.384 -3.282 8.900 1.00 83.19 248 PHE A O 1
ATOM 1892 N N . HIS A 1 249 ? 11.468 -1.984 10.723 1.00 82.88 249 HIS A N 1
ATOM 1893 C CA . HIS A 1 249 ? 12.935 -1.861 10.705 1.00 82.88 249 HIS A CA 1
ATOM 1894 C C . HIS A 1 249 ? 13.659 -3.210 10.588 1.00 82.88 249 HIS A C 1
ATOM 1896 O O . HIS A 1 249 ? 14.549 -3.371 9.758 1.00 82.88 249 HIS A O 1
ATOM 1902 N N . VAL A 1 250 ? 13.228 -4.206 11.371 1.00 85.00 250 VAL A N 1
ATOM 1903 C CA . VAL A 1 250 ? 13.816 -5.553 11.342 1.00 85.00 250 VAL A CA 1
ATOM 1904 C C . VAL A 1 250 ? 13.584 -6.229 9.993 1.00 85.00 250 VAL A C 1
ATOM 1906 O O . VAL A 1 250 ? 14.521 -6.785 9.434 1.00 85.00 250 VAL A O 1
ATOM 1909 N N . LEU A 1 251 ? 12.365 -6.160 9.448 1.00 83.50 251 LEU A N 1
ATOM 1910 C CA . LEU A 1 251 ? 12.058 -6.799 8.165 1.00 83.50 251 LEU A CA 1
ATOM 1911 C C . LEU A 1 251 ? 12.800 -6.133 7.009 1.00 83.50 251 LEU A C 1
ATOM 1913 O O . LEU A 1 251 ? 13.310 -6.847 6.164 1.00 83.50 251 LEU A O 1
ATOM 1917 N N . ASN A 1 252 ? 12.948 -4.808 7.011 1.00 82.06 252 ASN A N 1
ATOM 1918 C CA . ASN A 1 252 ? 13.765 -4.101 6.023 1.00 82.06 252 ASN A CA 1
ATOM 1919 C C . ASN A 1 252 ? 15.248 -4.509 6.106 1.00 82.06 252 ASN A C 1
ATOM 1921 O O . ASN A 1 252 ? 15.901 -4.682 5.080 1.00 82.06 252 ASN A O 1
ATOM 1925 N N . LEU A 1 253 ? 15.794 -4.711 7.310 1.00 86.19 253 LEU A N 1
ATOM 1926 C CA . LEU A 1 253 ? 17.162 -5.217 7.460 1.00 86.19 253 LEU A CA 1
ATOM 1927 C C . LEU A 1 253 ? 17.284 -6.667 6.966 1.00 86.19 253 LEU A C 1
ATOM 1929 O O . LEU A 1 253 ? 18.253 -7.015 6.293 1.00 86.19 253 LEU A O 1
ATOM 1933 N N . VAL A 1 254 ? 16.285 -7.502 7.260 1.00 86.25 254 VAL A N 1
ATOM 1934 C CA . VAL A 1 254 ? 16.197 -8.874 6.741 1.00 86.25 254 VAL A CA 1
ATOM 1935 C C . VAL A 1 254 ? 16.092 -8.867 5.217 1.00 86.25 254 VAL A C 1
ATOM 1937 O O . VAL A 1 254 ? 16.790 -9.646 4.582 1.00 86.25 254 VAL A O 1
ATOM 1940 N N . SER A 1 255 ? 15.310 -7.965 4.620 1.00 83.88 255 SER A N 1
ATOM 1941 C CA . SER A 1 255 ? 15.222 -7.768 3.169 1.00 83.88 255 SER A CA 1
ATOM 1942 C C . SER A 1 255 ? 16.591 -7.521 2.547 1.00 83.88 255 SER A C 1
ATOM 1944 O O . SER A 1 255 ? 16.942 -8.173 1.567 1.00 83.88 255 SER A O 1
ATOM 1946 N N . VAL A 1 256 ? 17.394 -6.635 3.144 1.00 84.69 256 VAL A N 1
ATOM 1947 C CA . VAL A 1 256 ? 18.770 -6.374 2.696 1.00 84.69 256 VAL A CA 1
ATOM 1948 C C . VAL A 1 256 ? 19.650 -7.616 2.855 1.00 84.69 256 VAL A C 1
ATOM 1950 O O . VAL A 1 256 ? 20.391 -7.962 1.939 1.00 84.69 256 VAL A O 1
ATOM 1953 N N . GLY A 1 257 ? 19.557 -8.319 3.987 1.00 87.75 257 GLY A N 1
ATOM 1954 C CA . GLY A 1 257 ? 20.324 -9.545 4.226 1.00 87.75 257 GLY A CA 1
ATOM 1955 C C . GLY A 1 257 ? 19.976 -10.671 3.248 1.00 87.75 257 GLY A C 1
ATOM 1956 O O . GLY A 1 257 ? 20.868 -11.326 2.717 1.00 87.75 257 GLY A O 1
ATOM 1957 N N . VAL A 1 258 ? 18.690 -10.870 2.958 1.00 86.75 258 VAL A N 1
ATOM 1958 C CA . VAL A 1 258 ? 18.208 -11.851 1.975 1.00 86.75 258 VAL A CA 1
ATOM 1959 C C . VAL A 1 258 ? 18.674 -11.469 0.574 1.00 86.75 258 VAL A C 1
ATOM 1961 O O . VAL A 1 258 ? 19.214 -12.326 -0.124 1.00 86.75 258 VAL A O 1
ATOM 1964 N N . ALA A 1 259 ? 18.550 -10.196 0.193 1.00 85.44 259 ALA A N 1
ATOM 1965 C CA . ALA A 1 259 ? 19.060 -9.688 -1.077 1.00 85.44 259 ALA A CA 1
ATOM 1966 C C . ALA A 1 259 ? 20.564 -9.962 -1.228 1.00 85.44 259 ALA A C 1
ATOM 1968 O O . ALA A 1 259 ? 20.989 -10.486 -2.254 1.00 85.44 259 ALA A O 1
ATOM 1969 N N . TYR A 1 260 ? 21.353 -9.696 -0.183 1.00 86.81 260 TYR A N 1
ATOM 1970 C CA . TYR A 1 260 ? 22.795 -9.943 -0.171 1.00 86.81 260 TYR A CA 1
ATOM 1971 C C . TYR A 1 260 ? 23.155 -11.432 -0.295 1.00 86.81 260 TYR A C 1
ATOM 1973 O O . TYR A 1 260 ? 24.045 -11.792 -1.060 1.00 86.81 260 TYR A O 1
ATOM 1981 N N . LEU A 1 261 ? 22.483 -12.300 0.465 1.00 89.75 261 LEU A N 1
ATOM 1982 C CA . LEU A 1 261 ? 22.849 -13.717 0.569 1.00 89.75 261 LEU A CA 1
ATOM 1983 C C . LEU A 1 261 ? 22.294 -14.579 -0.568 1.00 89.75 261 LEU A C 1
ATOM 1985 O O . LEU A 1 261 ? 22.893 -15.594 -0.911 1.00 89.75 261 LEU A O 1
ATOM 1989 N N . THR A 1 262 ? 21.129 -14.219 -1.107 1.00 86.19 262 THR A N 1
ATOM 1990 C CA . THR A 1 262 ? 20.368 -15.082 -2.027 1.00 86.19 262 THR A CA 1
ATOM 1991 C C . THR A 1 262 ? 20.115 -14.450 -3.389 1.00 86.19 262 THR A C 1
ATOM 1993 O O . THR A 1 262 ? 19.706 -15.153 -4.308 1.00 86.19 262 THR A O 1
ATOM 1996 N N . GLY A 1 263 ? 20.307 -13.134 -3.530 1.00 80.44 263 GLY A N 1
ATOM 1997 C CA . GLY A 1 263 ? 19.892 -12.401 -4.725 1.00 80.44 263 GLY A CA 1
ATOM 1998 C C . GLY A 1 263 ? 18.369 -12.287 -4.881 1.00 80.44 263 GLY A C 1
ATOM 1999 O O . GLY A 1 263 ? 17.899 -11.878 -5.938 1.00 80.44 263 GLY A O 1
ATOM 2000 N N . LEU A 1 264 ? 17.579 -12.649 -3.863 1.00 82.25 264 LEU A N 1
ATOM 2001 C CA . LEU A 1 264 ? 16.122 -12.525 -3.897 1.00 82.25 264 LEU A CA 1
ATOM 2002 C C . LEU A 1 264 ? 15.675 -11.181 -3.334 1.00 82.25 264 LEU A C 1
ATOM 2004 O O . LEU A 1 264 ? 16.079 -10.770 -2.245 1.00 82.25 264 LEU A O 1
ATOM 2008 N N . LEU A 1 265 ? 14.784 -10.519 -4.069 1.00 77.38 265 LEU A N 1
ATOM 2009 C CA . LEU A 1 265 ? 14.218 -9.244 -3.668 1.00 77.38 265 LEU A CA 1
ATOM 2010 C C . LEU A 1 265 ? 12.951 -9.466 -2.830 1.00 77.38 265 LEU A C 1
ATOM 2012 O O . LEU A 1 265 ? 11.948 -9.982 -3.320 1.00 77.38 265 LEU A O 1
ATOM 2016 N N . PHE A 1 266 ? 13.000 -9.059 -1.564 1.00 78.06 266 PHE A N 1
ATOM 2017 C CA . PHE A 1 266 ? 11.891 -9.148 -0.614 1.00 78.06 266 PHE A CA 1
ATOM 2018 C C . PHE A 1 266 ? 11.585 -7.750 -0.077 1.00 78.06 266 PHE A C 1
ATOM 2020 O O . PHE A 1 266 ? 12.441 -7.147 0.563 1.00 78.06 266 PHE A O 1
ATOM 2027 N N . LEU A 1 267 ? 10.394 -7.209 -0.340 1.00 73.88 267 LEU A N 1
ATOM 2028 C CA . LEU A 1 267 ? 10.085 -5.797 -0.089 1.00 73.88 267 LEU A CA 1
ATOM 2029 C C . LEU A 1 267 ? 8.903 -5.669 0.882 1.00 73.88 267 LEU A C 1
ATOM 2031 O O . LEU A 1 267 ? 7.753 -5.844 0.490 1.00 73.88 267 LEU A O 1
ATOM 2035 N N . LEU A 1 268 ? 9.183 -5.353 2.147 1.00 77.06 268 LEU A N 1
ATOM 2036 C CA . LEU A 1 268 ? 8.171 -5.017 3.156 1.00 77.06 268 LEU A CA 1
ATOM 2037 C C . LEU A 1 268 ? 8.572 -3.702 3.844 1.00 77.06 268 LEU A C 1
ATOM 2039 O O . LEU A 1 268 ? 9.215 -3.735 4.896 1.00 77.06 268 LEU A O 1
ATOM 2043 N N . PRO A 1 269 ? 8.248 -2.540 3.246 1.00 73.69 269 PRO A N 1
ATOM 2044 C CA . PRO A 1 269 ? 8.753 -1.250 3.716 1.00 73.69 269 PRO A CA 1
ATOM 2045 C C . PRO A 1 269 ? 8.200 -0.880 5.096 1.00 73.69 269 PRO A C 1
ATOM 2047 O O . PRO A 1 269 ? 8.927 -0.387 5.960 1.00 73.69 269 PRO A O 1
ATOM 2050 N N . GLY A 1 270 ? 6.930 -1.168 5.345 1.00 79.88 270 GLY A N 1
ATOM 2051 C CA . GLY A 1 270 ? 6.264 -0.819 6.584 1.00 79.88 270 GLY A CA 1
ATOM 2052 C C . GLY A 1 270 ? 4.784 -1.123 6.502 1.00 79.88 270 GLY A C 1
ATOM 2053 O O . GLY A 1 270 ? 4.347 -1.915 5.672 1.00 79.88 270 GLY A O 1
ATOM 2054 N N . ALA A 1 271 ? 4.029 -0.493 7.387 1.00 77.81 271 ALA A N 1
ATOM 2055 C CA . ALA A 1 271 ? 2.585 -0.439 7.287 1.00 77.81 271 ALA A CA 1
ATOM 2056 C C . ALA A 1 271 ? 2.084 0.901 7.818 1.00 77.81 271 ALA A C 1
ATOM 2058 O O . ALA A 1 271 ? 2.597 1.438 8.808 1.00 77.81 271 ALA A O 1
ATOM 2059 N N . VAL A 1 272 ? 1.021 1.414 7.207 1.00 76.50 272 VAL A N 1
ATOM 2060 C CA . VAL A 1 272 ? 0.253 2.510 7.795 1.00 76.50 272 VAL A CA 1
ATOM 2061 C C . VAL A 1 272 ? -0.573 1.972 8.961 1.00 76.50 272 VAL A C 1
ATOM 2063 O O . VAL A 1 272 ? -1.555 1.250 8.792 1.00 76.50 272 VAL A O 1
ATOM 2066 N N . LYS A 1 273 ? -0.173 2.347 10.177 1.00 74.94 273 LYS A N 1
ATOM 2067 C CA . LYS A 1 273 ? -0.942 2.124 11.396 1.00 74.94 273 LYS A CA 1
ATOM 2068 C C . LYS A 1 273 ? -2.167 3.029 11.369 1.00 74.94 273 LYS A C 1
ATOM 2070 O O . LYS A 1 273 ? -2.080 4.252 11.486 1.00 74.94 273 LYS A O 1
ATOM 2075 N N . PHE A 1 274 ? -3.318 2.396 11.225 1.00 70.31 274 PHE A N 1
ATOM 2076 C CA . PHE A 1 274 ? -4.625 3.028 11.194 1.00 70.31 274 PHE A CA 1
ATOM 2077 C C . PHE A 1 274 ? -5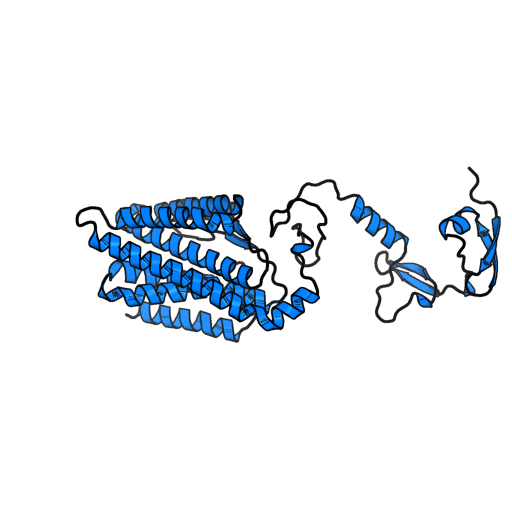.587 2.210 12.054 1.00 70.31 274 PHE A C 1
ATOM 2079 O O . PHE A 1 274 ? -5.526 0.979 12.064 1.00 70.31 274 PHE A O 1
ATOM 2086 N N . ARG A 1 275 ? -6.484 2.883 12.780 1.00 66.50 275 ARG A N 1
ATOM 2087 C CA . ARG A 1 275 ? -7.520 2.203 13.561 1.00 66.50 275 ARG A CA 1
ATOM 2088 C C . ARG A 1 275 ? -8.858 2.310 12.863 1.00 66.50 275 ARG A C 1
ATOM 2090 O O . ARG A 1 275 ? -9.573 3.299 13.000 1.00 66.50 275 ARG A O 1
ATOM 2097 N N . ALA A 1 276 ? -9.173 1.246 12.140 1.00 61.81 276 ALA A N 1
ATOM 2098 C CA . ALA A 1 276 ? -10.480 1.067 11.552 1.00 61.81 276 ALA A CA 1
ATOM 2099 C C . ALA A 1 276 ? -11.513 0.801 12.643 1.00 61.81 276 ALA A C 1
ATOM 2101 O O . ALA A 1 276 ? -11.273 0.037 13.577 1.00 61.81 276 ALA A O 1
ATOM 2102 N N . VAL A 1 277 ? -12.672 1.433 12.505 1.00 64.12 277 VAL A N 1
ATOM 2103 C CA . VAL A 1 277 ? -13.811 1.203 13.398 1.00 64.12 277 VAL A CA 1
ATOM 2104 C C . VAL A 1 277 ? -14.676 0.044 12.900 1.00 64.12 277 VAL A C 1
ATOM 2106 O O . VAL A 1 277 ? -15.355 -0.610 13.684 1.00 64.12 277 VAL A O 1
ATOM 2109 N N . THR A 1 278 ? -14.623 -0.241 11.597 1.00 70.38 278 THR A N 1
ATOM 2110 C CA . THR A 1 278 ? -15.322 -1.362 10.964 1.00 70.38 278 THR A CA 1
ATOM 2111 C C . THR A 1 278 ? -14.387 -2.112 10.020 1.00 70.38 278 THR A C 1
ATOM 2113 O O . THR A 1 278 ? -13.496 -1.508 9.414 1.00 70.38 278 THR A O 1
ATOM 2116 N N . GLU A 1 279 ? -14.634 -3.412 9.823 1.00 78.38 279 GLU A N 1
ATOM 2117 C CA . GLU A 1 279 ? -13.934 -4.218 8.806 1.00 78.38 279 GLU A CA 1
ATOM 2118 C C . GLU A 1 279 ? -14.043 -3.586 7.414 1.00 78.38 279 GLU A C 1
ATOM 2120 O O . GLU A 1 279 ? -13.101 -3.633 6.630 1.00 78.38 279 GLU A O 1
ATOM 2125 N N . ARG A 1 280 ? -15.151 -2.889 7.131 1.00 79.62 280 ARG A N 1
ATOM 2126 C CA . ARG A 1 280 ? -15.338 -2.153 5.880 1.00 79.62 280 ARG A CA 1
ATOM 2127 C C . ARG A 1 280 ? -14.304 -1.069 5.652 1.00 79.62 280 ARG A C 1
ATOM 2129 O O . ARG A 1 280 ? -13.703 -1.021 4.585 1.00 79.62 280 ARG A O 1
ATOM 2136 N N . VAL A 1 281 ? -14.088 -0.209 6.637 1.00 81.19 281 VAL A N 1
ATOM 2137 C CA . VAL A 1 281 ? -13.087 0.858 6.518 1.00 81.19 281 VAL A CA 1
ATOM 2138 C C . VAL A 1 281 ? -11.692 0.251 6.427 1.00 81.19 281 VAL A C 1
ATOM 2140 O O . VAL A 1 281 ? -10.890 0.681 5.604 1.00 81.19 281 VAL A O 1
ATOM 2143 N N . HIS A 1 282 ? -11.427 -0.796 7.209 1.00 82.56 282 HIS A N 1
ATOM 2144 C CA . HIS A 1 282 ? -10.149 -1.494 7.175 1.00 82.56 282 HIS A CA 1
ATOM 2145 C C . HIS A 1 282 ? -9.845 -2.068 5.786 1.00 82.56 282 HIS A C 1
ATOM 2147 O O . HIS A 1 282 ? -8.749 -1.876 5.265 1.00 82.56 282 HIS A O 1
ATOM 2153 N N . GLY A 1 283 ? -10.832 -2.713 5.161 1.00 88.12 283 GLY A N 1
ATOM 2154 C CA . GLY A 1 283 ? -10.719 -3.248 3.810 1.00 88.12 283 GLY A CA 1
ATOM 2155 C C . GLY A 1 283 ? -10.597 -2.172 2.734 1.00 88.12 283 GLY A C 1
ATOM 2156 O O . GLY A 1 283 ? -9.804 -2.343 1.818 1.00 88.12 283 GLY A O 1
ATOM 2157 N N . ILE A 1 284 ? -11.324 -1.054 2.842 1.00 87.25 284 ILE A N 1
ATOM 2158 C CA . ILE A 1 284 ? -11.219 0.064 1.886 1.00 87.25 284 ILE A CA 1
ATOM 2159 C C . ILE A 1 284 ? -9.831 0.708 1.957 1.00 87.25 284 ILE A C 1
ATOM 2161 O O . ILE A 1 284 ? -9.202 0.918 0.923 1.00 87.25 284 ILE A O 1
ATOM 2165 N N . VAL A 1 285 ? -9.336 0.987 3.167 1.00 86.31 285 VAL A N 1
ATOM 2166 C CA . VAL A 1 285 ? -7.983 1.523 3.366 1.00 86.31 285 VAL A CA 1
ATOM 2167 C C . VAL A 1 285 ? -6.956 0.541 2.813 1.00 86.31 285 VAL A C 1
ATOM 2169 O O . VAL A 1 285 ? -6.082 0.958 2.066 1.00 86.31 285 VAL A O 1
ATOM 2172 N N . ALA A 1 286 ? -7.087 -0.757 3.099 1.00 89.88 286 ALA A N 1
ATOM 2173 C CA . ALA A 1 286 ? -6.199 -1.786 2.561 1.00 89.88 286 ALA A CA 1
ATOM 2174 C C . ALA A 1 286 ? -6.261 -1.903 1.029 1.00 89.88 286 ALA A C 1
ATOM 2176 O O . ALA A 1 286 ? -5.248 -2.141 0.391 1.00 89.88 286 ALA A O 1
ATOM 2177 N N . ALA A 1 287 ? -7.421 -1.697 0.406 1.00 92.12 287 ALA A N 1
ATOM 2178 C CA . ALA A 1 287 ? -7.537 -1.704 -1.051 1.00 92.12 287 ALA A CA 1
ATOM 2179 C C . ALA A 1 287 ? -6.855 -0.490 -1.711 1.00 92.12 287 ALA A C 1
ATOM 2181 O O . ALA A 1 287 ? -6.493 -0.568 -2.884 1.00 92.12 287 ALA A O 1
ATOM 2182 N N . ALA A 1 288 ? -6.660 0.615 -0.981 1.00 89.88 288 ALA A N 1
ATOM 2183 C CA . ALA A 1 288 ? -6.125 1.860 -1.530 1.00 89.88 288 ALA A CA 1
ATOM 2184 C C . ALA A 1 288 ? -4.728 1.700 -2.152 1.00 89.88 288 ALA A C 1
ATOM 2186 O O . ALA A 1 288 ? -4.497 2.213 -3.244 1.00 89.88 288 ALA A O 1
ATOM 2187 N N . GLY A 1 289 ? -3.826 0.960 -1.500 1.00 90.00 289 GLY A N 1
ATOM 2188 C CA . GLY A 1 289 ? -2.472 0.706 -2.002 1.00 90.00 289 GLY A CA 1
ATOM 2189 C C . GLY A 1 289 ? -2.451 -0.122 -3.298 1.00 90.00 289 GLY A C 1
ATOM 2190 O O . GLY A 1 289 ? -1.879 0.306 -4.303 1.00 90.00 289 GLY A O 1
ATOM 2191 N N . PRO A 1 290 ? -3.080 -1.312 -3.353 1.00 94.12 290 PRO A N 1
ATOM 2192 C CA . PRO A 1 290 ? -3.173 -2.074 -4.597 1.00 94.12 290 PRO A CA 1
ATOM 2193 C C . PRO A 1 290 ? -3.846 -1.293 -5.733 1.00 94.12 290 PRO A C 1
ATOM 2195 O O . PRO A 1 290 ? -3.378 -1.340 -6.870 1.00 94.12 290 PRO A O 1
ATOM 2198 N N . VAL A 1 291 ? -4.902 -0.527 -5.433 1.00 93.81 291 VAL A N 1
ATOM 2199 C CA . VAL A 1 291 ? -5.596 0.305 -6.427 1.00 93.81 291 VAL A CA 1
ATOM 2200 C C . VAL A 1 291 ? -4.702 1.431 -6.948 1.00 93.81 291 VAL A C 1
ATOM 2202 O O . VAL A 1 291 ? -4.697 1.669 -8.155 1.00 93.81 291 VAL A O 1
ATOM 2205 N N . SER A 1 292 ? -3.904 2.094 -6.105 1.00 89.81 292 SER A N 1
ATOM 2206 C CA . SER A 1 292 ? -2.981 3.133 -6.580 1.00 89.81 292 SER A CA 1
ATOM 2207 C C . SER A 1 292 ? -1.941 2.577 -7.546 1.00 89.81 292 SER A C 1
ATOM 2209 O O . SER A 1 292 ? -1.631 3.215 -8.549 1.00 89.81 292 SER A O 1
ATOM 2211 N N . ASN A 1 293 ? -1.453 1.363 -7.295 1.00 93.12 293 ASN A N 1
ATOM 2212 C CA . ASN A 1 293 ? -0.504 0.709 -8.191 1.00 93.12 293 ASN A CA 1
ATOM 2213 C C . ASN A 1 293 ? -1.169 0.328 -9.518 1.00 93.12 293 ASN A C 1
ATOM 2215 O O . ASN A 1 293 ? -0.589 0.551 -10.574 1.00 93.12 293 ASN A O 1
ATOM 2219 N N . ILE A 1 294 ? -2.415 -0.156 -9.506 1.00 94.50 294 ILE A N 1
ATOM 2220 C CA . ILE A 1 294 ? -3.176 -0.368 -10.749 1.00 94.50 294 ILE A CA 1
ATOM 2221 C C . ILE A 1 294 ? -3.279 0.936 -11.552 1.00 94.50 294 ILE A C 1
ATOM 2223 O O . ILE A 1 294 ? -3.010 0.943 -12.751 1.00 94.50 294 ILE A O 1
ATOM 2227 N N . VAL A 1 295 ? -3.622 2.048 -10.897 1.00 91.12 295 VAL A N 1
ATOM 2228 C CA . VAL A 1 295 ? -3.719 3.363 -11.550 1.00 91.12 295 VAL A CA 1
ATOM 2229 C C . VAL A 1 295 ? -2.372 3.787 -12.141 1.00 91.12 295 VAL A C 1
ATOM 2231 O O . VAL A 1 295 ? -2.325 4.205 -13.296 1.00 91.12 295 VAL A O 1
ATOM 2234 N N . LEU A 1 296 ? -1.270 3.627 -11.403 1.00 87.00 296 LEU A N 1
ATOM 2235 C CA . LEU A 1 296 ? 0.076 3.903 -11.914 1.00 87.00 296 LEU A CA 1
ATOM 2236 C C . LEU A 1 296 ? 0.433 3.024 -13.114 1.00 87.00 296 LEU A C 1
ATOM 2238 O O . LEU A 1 296 ? 0.975 3.535 -14.092 1.00 87.00 296 LEU A O 1
ATOM 2242 N N . ALA A 1 297 ? 0.101 1.732 -13.083 1.00 92.25 297 ALA A N 1
ATOM 2243 C CA . ALA A 1 297 ? 0.326 0.839 -14.214 1.00 92.25 297 ALA A CA 1
ATOM 2244 C C . ALA A 1 297 ? -0.424 1.328 -15.464 1.00 92.25 297 ALA A C 1
ATOM 2246 O O . ALA A 1 297 ? 0.151 1.369 -16.546 1.00 92.25 297 ALA A O 1
ATOM 2247 N N . LEU A 1 298 ? -1.676 1.772 -15.321 1.00 91.44 298 LEU A N 1
ATOM 2248 C CA . LEU A 1 298 ? -2.450 2.332 -16.433 1.00 91.44 298 LEU A CA 1
ATOM 2249 C C . LEU A 1 298 ? -1.872 3.660 -16.945 1.00 91.44 298 LEU A C 1
ATOM 2251 O O . LEU A 1 298 ? -1.862 3.890 -18.154 1.00 91.44 298 LEU A O 1
ATOM 2255 N N . ILE A 1 299 ? -1.352 4.514 -16.057 1.00 86.69 299 ILE A N 1
ATOM 2256 C CA . ILE A 1 299 ? -0.657 5.751 -16.446 1.00 86.69 299 ILE A CA 1
ATOM 2257 C C . ILE A 1 299 ? 0.593 5.422 -17.265 1.00 86.69 299 ILE A C 1
ATOM 2259 O O . ILE A 1 299 ? 0.772 5.972 -18.348 1.00 86.69 299 ILE A O 1
ATOM 2263 N N . PHE A 1 300 ? 1.436 4.500 -16.794 1.00 87.88 300 PHE A N 1
ATOM 2264 C CA . PHE A 1 300 ? 2.615 4.075 -17.546 1.00 87.88 300 PHE A CA 1
ATOM 2265 C C . PHE A 1 300 ? 2.234 3.420 -18.874 1.00 87.88 300 PHE A C 1
ATOM 2267 O O . PHE A 1 300 ? 2.869 3.699 -19.882 1.00 87.88 300 PHE A O 1
ATOM 2274 N N . LEU A 1 301 ? 1.158 2.631 -18.925 1.00 90.81 301 LEU A N 1
ATOM 2275 C CA . LEU A 1 301 ? 0.667 2.061 -20.179 1.00 90.81 301 LEU A CA 1
ATOM 2276 C C . LEU A 1 301 ? 0.276 3.152 -21.190 1.00 90.81 301 LEU A C 1
ATOM 2278 O O . LEU A 1 301 ? 0.611 3.043 -22.367 1.00 90.81 301 LEU A O 1
ATOM 2282 N N . ALA A 1 302 ? -0.378 4.227 -20.742 1.00 87.94 302 ALA A N 1
ATOM 2283 C CA . ALA A 1 302 ? -0.734 5.356 -21.603 1.00 87.94 302 ALA A CA 1
ATOM 2284 C C . ALA A 1 302 ? 0.496 6.107 -22.152 1.00 87.94 302 ALA A C 1
ATOM 2286 O O . ALA A 1 302 ? 0.426 6.706 -23.224 1.00 87.94 302 ALA A O 1
ATOM 2287 N N . LEU A 1 303 ? 1.632 6.049 -21.450 1.00 84.06 303 LEU A N 1
ATOM 2288 C CA . LEU A 1 303 ? 2.899 6.659 -21.867 1.00 84.06 303 LEU A CA 1
ATOM 2289 C C . LEU A 1 303 ? 3.717 5.778 -22.829 1.00 84.06 303 LEU A C 1
ATOM 2291 O O . LEU A 1 303 ? 4.738 6.241 -23.347 1.00 84.06 303 LEU A O 1
ATOM 2295 N N . ALA A 1 304 ? 3.273 4.548 -23.120 1.00 87.69 304 ALA A N 1
ATOM 2296 C CA . ALA A 1 304 ? 4.049 3.561 -23.877 1.00 87.69 304 ALA A CA 1
ATOM 2297 C C . ALA A 1 304 ? 4.452 4.023 -25.283 1.00 87.69 304 ALA A C 1
ATOM 2299 O O . ALA A 1 304 ? 5.527 3.662 -25.754 1.00 87.69 304 ALA A O 1
ATOM 2300 N N . GLY A 1 305 ? 3.633 4.856 -25.934 1.00 84.44 305 GLY A N 1
ATOM 2301 C CA . GLY A 1 305 ? 3.945 5.386 -27.263 1.00 84.44 305 GLY A CA 1
ATOM 2302 C C . GLY A 1 305 ? 5.123 6.367 -27.285 1.00 84.44 305 GLY A C 1
ATOM 2303 O O . GLY A 1 305 ? 5.848 6.419 -28.273 1.00 84.44 305 GLY A O 1
ATOM 2304 N N . GLN A 1 306 ? 5.328 7.131 -26.208 1.00 80.38 306 GLN A N 1
ATOM 2305 C CA . GLN A 1 306 ? 6.373 8.160 -26.131 1.00 80.38 306 GLN A CA 1
ATOM 2306 C C . GLN A 1 306 ? 7.599 7.693 -25.338 1.00 80.38 306 GLN A C 1
ATOM 2308 O O . GLN A 1 306 ? 8.722 8.081 -25.654 1.00 80.38 306 GLN A O 1
ATOM 2313 N N . TYR A 1 307 ? 7.396 6.845 -24.326 1.00 81.75 307 TYR A N 1
ATOM 2314 C CA . TYR A 1 307 ? 8.443 6.370 -23.422 1.00 81.75 307 TYR A CA 1
ATOM 2315 C C . TYR A 1 307 ? 8.357 4.845 -23.234 1.00 81.75 307 TYR A C 1
ATOM 2317 O O . TYR A 1 307 ? 7.996 4.387 -22.146 1.00 81.75 307 TYR A O 1
ATOM 2325 N N . PRO A 1 308 ? 8.661 4.032 -24.262 1.00 84.38 308 PRO A N 1
ATOM 2326 C CA . PRO A 1 308 ? 8.378 2.593 -24.258 1.00 84.38 308 PRO A CA 1
ATOM 2327 C C . PRO A 1 308 ? 9.093 1.825 -23.137 1.00 84.38 308 PRO A C 1
ATOM 2329 O O . PRO A 1 308 ? 8.454 1.043 -22.436 1.00 84.38 308 PRO A O 1
ATOM 2332 N N . GLU A 1 309 ? 10.381 2.090 -22.896 1.00 81.06 309 GLU A N 1
ATOM 2333 C CA . GLU A 1 309 ? 11.149 1.386 -21.854 1.00 81.06 309 GLU A CA 1
ATOM 2334 C C . GLU A 1 309 ? 10.674 1.728 -20.435 1.00 81.06 309 GLU A C 1
ATOM 2336 O O . GLU A 1 309 ? 10.430 0.835 -19.622 1.00 81.06 309 GLU A O 1
ATOM 2341 N N . ILE A 1 310 ? 10.456 3.017 -20.146 1.00 80.69 310 ILE A N 1
ATOM 2342 C CA . ILE A 1 310 ? 9.918 3.468 -18.851 1.00 80.69 310 ILE A CA 1
ATOM 2343 C C . ILE A 1 310 ? 8.531 2.866 -18.634 1.00 80.69 310 ILE A C 1
ATOM 2345 O O . ILE A 1 310 ? 8.222 2.371 -17.555 1.00 80.69 310 ILE A O 1
ATOM 2349 N N . SER A 1 311 ? 7.698 2.881 -19.671 1.00 87.75 311 SER A N 1
ATOM 2350 C CA . SER A 1 311 ? 6.330 2.376 -19.601 1.00 87.75 311 SER A CA 1
ATOM 2351 C C . SER A 1 311 ? 6.307 0.883 -19.324 1.00 87.75 311 SER A C 1
ATOM 2353 O O . SER A 1 311 ? 5.601 0.441 -18.423 1.00 87.75 311 SER A O 1
ATOM 2355 N N . ARG A 1 312 ? 7.139 0.105 -20.023 1.00 89.44 312 ARG A N 1
ATOM 2356 C CA . ARG A 1 312 ? 7.268 -1.337 -19.804 1.00 89.44 312 ARG A CA 1
ATOM 2357 C C . ARG A 1 312 ? 7.669 -1.655 -18.364 1.00 89.44 312 ARG A C 1
ATOM 2359 O O . ARG A 1 312 ? 7.023 -2.482 -17.722 1.00 89.44 312 ARG A O 1
ATOM 2366 N N . ILE A 1 313 ? 8.696 -0.982 -17.842 1.00 86.06 313 ILE A N 1
ATOM 2367 C CA . ILE A 1 313 ? 9.160 -1.177 -16.461 1.00 86.06 313 ILE A CA 1
ATOM 2368 C C . ILE A 1 313 ? 8.074 -0.744 -15.467 1.00 86.06 313 ILE A C 1
ATOM 2370 O O . ILE A 1 313 ? 7.744 -1.489 -14.547 1.00 86.06 313 ILE A O 1
ATOM 2374 N N . GLY A 1 314 ? 7.482 0.434 -15.662 1.00 88.38 314 GLY A N 1
ATOM 2375 C CA . GLY A 1 314 ? 6.479 1.000 -14.763 1.00 88.38 314 GLY A CA 1
ATOM 2376 C C . GLY A 1 314 ? 5.205 0.168 -14.681 1.00 88.38 314 GLY A C 1
ATOM 2377 O O . GLY A 1 314 ? 4.718 -0.085 -13.577 1.00 88.38 314 GLY A O 1
ATOM 2378 N N . VAL A 1 315 ? 4.707 -0.313 -15.823 1.00 93.50 315 VAL A N 1
ATOM 2379 C CA . VAL A 1 315 ? 3.570 -1.237 -15.912 1.00 93.50 315 VAL A CA 1
ATOM 2380 C C . VAL A 1 315 ? 3.882 -2.538 -15.172 1.00 93.50 315 VAL A C 1
ATOM 2382 O O . VAL A 1 315 ? 3.084 -2.970 -14.336 1.00 93.50 315 VAL A O 1
ATOM 2385 N N . LEU A 1 316 ? 5.046 -3.142 -15.435 1.00 91.69 316 LEU A N 1
ATOM 2386 C CA . LEU A 1 316 ? 5.450 -4.406 -14.821 1.00 91.69 316 LEU A CA 1
ATOM 2387 C C . LEU A 1 316 ? 5.560 -4.285 -13.296 1.00 91.69 316 LEU A C 1
ATOM 2389 O O . LEU A 1 316 ? 4.925 -5.053 -12.573 1.00 91.69 316 LEU A O 1
ATOM 2393 N N . LEU A 1 317 ? 6.324 -3.304 -12.803 1.00 90.44 317 LEU A N 1
ATOM 2394 C CA . LEU A 1 317 ? 6.556 -3.109 -11.370 1.00 90.44 317 LEU A CA 1
ATOM 2395 C C . LEU A 1 317 ? 5.248 -2.879 -10.614 1.00 90.44 317 LEU A C 1
ATOM 2397 O O . LEU A 1 317 ? 4.990 -3.534 -9.605 1.00 90.44 317 LEU A O 1
ATOM 2401 N N . ASN A 1 318 ? 4.397 -1.984 -11.115 1.00 92.69 318 ASN A N 1
ATOM 2402 C CA . ASN A 1 318 ? 3.146 -1.653 -10.444 1.00 92.69 318 ASN A CA 1
ATOM 2403 C C . ASN A 1 318 ? 2.140 -2.810 -10.473 1.00 92.69 318 ASN A C 1
ATOM 2405 O O . ASN A 1 318 ? 1.464 -3.057 -9.473 1.00 92.69 318 ASN A O 1
ATOM 2409 N N . THR A 1 319 ? 2.085 -3.571 -11.567 1.00 95.06 319 THR A N 1
ATOM 2410 C CA . THR A 1 319 ? 1.230 -4.765 -11.653 1.00 95.06 319 THR A CA 1
ATOM 2411 C C . THR A 1 319 ? 1.690 -5.847 -10.675 1.00 95.06 319 THR A C 1
ATOM 2413 O O . THR A 1 319 ? 0.863 -6.404 -9.951 1.00 95.06 319 THR A O 1
ATOM 2416 N N . ILE A 1 320 ? 3.003 -6.103 -10.582 1.00 92.06 320 ILE A N 1
ATOM 2417 C CA . ILE A 1 320 ? 3.572 -7.055 -9.614 1.00 92.06 320 ILE A CA 1
ATOM 2418 C C . ILE A 1 320 ? 3.278 -6.607 -8.180 1.00 92.06 320 ILE A C 1
ATOM 2420 O O . ILE A 1 320 ? 2.811 -7.413 -7.377 1.00 92.06 320 ILE A O 1
ATOM 2424 N N . LEU A 1 321 ? 3.502 -5.331 -7.850 1.00 91.56 321 LEU A N 1
ATOM 2425 C CA . LEU A 1 321 ? 3.244 -4.807 -6.507 1.00 91.56 321 LEU A CA 1
ATOM 2426 C C . LEU A 1 321 ? 1.758 -4.886 -6.128 1.00 91.56 321 LEU A C 1
ATOM 2428 O O . LEU A 1 321 ? 1.440 -5.227 -4.987 1.00 91.56 321 LEU A O 1
ATOM 2432 N N . ALA A 1 322 ? 0.849 -4.577 -7.058 1.00 94.44 322 ALA A N 1
ATOM 2433 C CA . ALA A 1 322 ? -0.590 -4.725 -6.841 1.00 94.44 322 ALA A CA 1
ATOM 2434 C C . ALA A 1 322 ? -0.970 -6.197 -6.615 1.00 94.44 322 ALA A C 1
ATOM 2436 O O . ALA A 1 322 ? -1.722 -6.509 -5.692 1.00 94.44 322 ALA A O 1
ATOM 2437 N N . GLY A 1 323 ? -0.421 -7.106 -7.426 1.00 94.12 323 GLY A N 1
ATOM 2438 C CA . GLY A 1 323 ? -0.704 -8.538 -7.347 1.00 94.12 323 GLY A CA 1
ATOM 2439 C C . GLY A 1 323 ? -0.198 -9.159 -6.052 1.00 94.12 323 GLY A C 1
ATOM 2440 O O . GLY A 1 323 ? -0.952 -9.845 -5.365 1.00 94.12 323 GLY A O 1
ATOM 2441 N N . PHE A 1 324 ? 1.049 -8.861 -5.680 1.00 91.62 324 PHE A N 1
ATOM 2442 C CA . PHE A 1 324 ? 1.654 -9.351 -4.446 1.00 91.62 324 PHE A CA 1
ATOM 2443 C C . PHE A 1 324 ? 0.869 -8.885 -3.218 1.00 91.62 324 PHE A C 1
ATOM 2445 O O . PHE A 1 324 ? 0.502 -9.707 -2.383 1.00 91.62 324 PHE A O 1
ATOM 2452 N N . ASN A 1 325 ? 0.516 -7.597 -3.137 1.00 92.44 325 ASN A N 1
ATOM 2453 C CA . ASN A 1 325 ? -0.250 -7.084 -1.998 1.00 92.44 325 ASN A CA 1
ATOM 2454 C C . ASN A 1 325 ? -1.704 -7.567 -1.968 1.00 92.44 325 ASN A C 1
ATOM 2456 O O . ASN A 1 325 ? -2.310 -7.548 -0.903 1.00 92.44 325 ASN A O 1
ATOM 2460 N N . MET A 1 326 ? -2.256 -8.067 -3.077 1.00 95.62 326 MET A N 1
ATOM 2461 C CA . MET A 1 326 ? -3.572 -8.715 -3.115 1.00 95.62 326 MET A CA 1
ATOM 2462 C C . MET A 1 326 ? -3.542 -10.214 -2.782 1.00 95.62 326 MET A C 1
ATOM 2464 O O . MET A 1 326 ? -4.596 -10.853 -2.769 1.00 95.62 326 MET A O 1
ATOM 2468 N N . LEU A 1 327 ? -2.390 -10.807 -2.454 1.00 94.12 327 LEU A N 1
ATOM 2469 C CA . LEU A 1 327 ? -2.369 -12.171 -1.922 1.00 94.12 327 LEU A CA 1
ATOM 2470 C C . LEU A 1 327 ? -3.102 -12.224 -0.565 1.00 94.12 327 LEU A C 1
ATOM 2472 O O . LEU A 1 327 ? -2.910 -11.347 0.285 1.00 94.12 327 LEU A O 1
ATOM 2476 N N . PRO A 1 328 ? -3.940 -13.244 -0.308 1.00 92.38 328 PRO A N 1
ATOM 2477 C CA . PRO A 1 328 ? -4.776 -13.308 0.888 1.00 92.38 328 PRO A CA 1
ATOM 2478 C C . PRO A 1 328 ? -4.001 -13.868 2.097 1.00 92.38 328 PRO A C 1
ATOM 2480 O O . PRO A 1 328 ? -4.475 -14.759 2.796 1.00 92.38 328 PRO A O 1
ATOM 2483 N N . ILE A 1 329 ? -2.788 -13.361 2.339 1.00 89.31 329 ILE A N 1
ATOM 2484 C CA . ILE A 1 329 ? -1.854 -13.850 3.363 1.00 89.31 329 ILE A CA 1
ATOM 2485 C C . ILE A 1 329 ? -1.454 -12.673 4.267 1.00 89.31 329 ILE A C 1
ATOM 2487 O O . ILE A 1 329 ? -0.883 -11.705 3.767 1.00 89.31 329 ILE A O 1
ATOM 2491 N N . PRO A 1 330 ? -1.724 -12.700 5.586 1.00 82.25 330 PRO A N 1
ATOM 2492 C CA . PRO A 1 330 ? -1.216 -11.673 6.497 1.00 82.25 330 PRO A CA 1
ATOM 2493 C C . PRO A 1 330 ? 0.324 -11.604 6.454 1.00 82.25 330 PRO A C 1
ATOM 2495 O O . PRO A 1 330 ? 0.959 -12.658 6.430 1.00 82.25 330 PRO A O 1
ATOM 2498 N N . PRO A 1 331 ? 0.951 -10.409 6.472 1.00 81.56 331 PRO A N 1
ATOM 2499 C CA . PRO A 1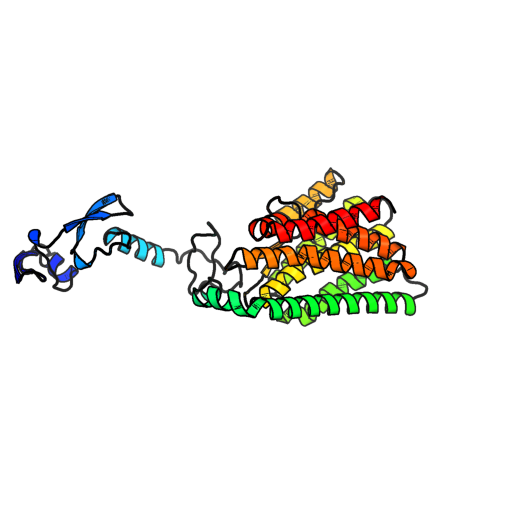 331 ? 0.387 -9.079 6.746 1.00 81.56 331 PRO A CA 1
ATOM 2500 C C . PRO A 1 331 ? -0.149 -8.301 5.522 1.00 81.56 331 PRO A C 1
ATOM 2502 O O . PRO A 1 331 ? -0.540 -7.141 5.679 1.00 81.56 331 PRO A O 1
ATOM 2505 N N . LEU A 1 332 ? -0.191 -8.910 4.331 1.00 87.31 332 LEU A N 1
ATOM 2506 C CA . LEU A 1 332 ? -0.527 -8.249 3.059 1.00 87.31 332 LEU A CA 1
ATOM 2507 C C . LEU A 1 332 ? -1.960 -7.697 3.037 1.00 87.31 332 LEU A C 1
ATOM 2509 O O . LEU A 1 332 ? -2.829 -8.110 3.818 1.00 87.31 332 LEU A O 1
ATOM 2513 N N . ASP A 1 333 ? -2.231 -6.751 2.143 1.00 91.00 333 ASP A N 1
ATOM 2514 C CA . ASP A 1 333 ? -3.507 -6.029 2.110 1.00 91.00 333 ASP A CA 1
ATOM 2515 C C . ASP A 1 333 ? -4.690 -6.869 1.658 1.00 91.00 333 ASP A C 1
ATOM 2517 O O . ASP A 1 333 ? -5.781 -6.733 2.214 1.00 91.00 333 ASP A O 1
ATOM 2521 N N . GLY A 1 334 ? -4.467 -7.823 0.758 1.00 91.56 334 GLY A N 1
ATOM 2522 C CA . GLY A 1 334 ? -5.471 -8.770 0.290 1.00 91.56 334 GLY A CA 1
ATOM 2523 C C . GLY A 1 334 ? -6.139 -9.516 1.442 1.00 91.56 334 GLY A C 1
ATOM 2524 O O . GLY A 1 334 ? -7.349 -9.726 1.416 1.00 91.56 334 GLY A O 1
ATOM 2525 N N . SER A 1 335 ? -5.395 -9.815 2.515 1.00 91.81 335 SER A N 1
ATOM 2526 C CA . SER A 1 335 ? -5.941 -10.447 3.727 1.00 91.81 335 SER A CA 1
ATOM 2527 C C . SER A 1 335 ? -6.946 -9.566 4.491 1.00 91.81 335 SER A C 1
ATOM 2529 O O . SER A 1 335 ? -7.806 -10.072 5.212 1.00 91.81 335 SER A O 1
ATOM 2531 N N . LYS A 1 336 ? -6.854 -8.238 4.364 1.00 90.56 336 LYS A N 1
ATOM 2532 C CA . LYS A 1 336 ? -7.784 -7.265 4.963 1.00 90.56 336 LYS A CA 1
ATOM 2533 C C . LYS A 1 336 ? -8.961 -7.010 4.014 1.00 90.56 336 LYS A C 1
ATOM 2535 O O . LYS A 1 336 ? -10.107 -7.003 4.453 1.00 90.56 336 LYS A O 1
ATOM 2540 N N . VAL A 1 337 ? -8.695 -6.896 2.709 1.00 93.25 337 VAL A N 1
ATOM 2541 C CA . VAL A 1 337 ? -9.728 -6.711 1.672 1.00 93.25 337 VAL A CA 1
ATOM 2542 C C . VAL A 1 337 ? -10.693 -7.897 1.631 1.00 93.25 337 VAL A C 1
ATOM 2544 O O . VAL A 1 337 ? -11.904 -7.697 1.600 1.00 93.25 337 VAL A O 1
ATOM 2547 N N . ILE A 1 338 ? -10.183 -9.129 1.698 1.00 93.38 338 ILE A N 1
ATOM 2548 C CA . ILE A 1 338 ? -11.007 -10.344 1.650 1.00 93.38 338 ILE A CA 1
ATOM 2549 C C . ILE A 1 338 ? -11.896 -10.507 2.891 1.00 93.38 338 ILE A C 1
ATOM 2551 O O . ILE A 1 338 ? -13.027 -10.972 2.773 1.00 93.38 338 ILE A O 1
ATOM 2555 N N . ARG A 1 339 ? -11.408 -10.075 4.066 1.00 89.88 339 ARG A N 1
ATOM 2556 C CA . ARG A 1 339 ? -12.179 -10.046 5.321 1.00 89.88 339 ARG A CA 1
ATOM 2557 C C . ARG A 1 339 ? -13.316 -9.037 5.270 1.00 89.88 339 ARG A C 1
ATOM 2559 O O . ARG A 1 339 ? -14.380 -9.293 5.822 1.00 89.88 339 ARG A O 1
ATOM 2566 N N . TRP A 1 340 ? -13.100 -7.917 4.587 1.00 90.19 340 TRP A N 1
ATOM 2567 C CA . TRP A 1 340 ? -14.150 -6.942 4.341 1.00 90.19 340 TRP A CA 1
ATOM 2568 C C . TRP A 1 340 ? -15.181 -7.443 3.322 1.00 90.19 340 TRP A C 1
ATOM 2570 O O . TRP A 1 340 ? -16.381 -7.425 3.599 1.00 90.19 340 TRP A O 1
ATOM 2580 N N . SER A 1 341 ? -14.737 -7.810 2.118 1.00 93.25 341 SER A N 1
ATOM 2581 C CA . SER A 1 341 ? -15.624 -8.128 1.002 1.00 93.25 341 SER A CA 1
ATOM 2582 C C . SER A 1 341 ? -14.949 -9.041 -0.014 1.00 93.25 341 SER A C 1
ATOM 2584 O O . SER A 1 341 ? -14.039 -8.640 -0.743 1.00 93.25 341 SER A O 1
ATOM 2586 N N . TRP A 1 342 ? -15.483 -10.256 -0.138 1.00 95.00 342 TRP A N 1
ATOM 2587 C CA . TRP A 1 342 ? -15.064 -11.211 -1.161 1.00 95.00 342 TRP A CA 1
ATOM 2588 C C . TRP A 1 342 ? -15.252 -10.666 -2.585 1.00 95.00 342 TRP A C 1
ATOM 2590 O O . TRP A 1 342 ? -14.401 -10.865 -3.446 1.00 95.00 342 TRP A O 1
ATOM 2600 N N . GLY A 1 343 ? -16.338 -9.925 -2.832 1.00 95.56 343 GLY A N 1
ATOM 2601 C CA . GLY A 1 343 ? -16.608 -9.330 -4.144 1.00 95.56 343 GLY A CA 1
ATOM 2602 C C . GLY A 1 343 ? -15.586 -8.260 -4.527 1.00 95.56 343 GLY A C 1
ATOM 2603 O O . GLY A 1 343 ? -15.085 -8.265 -5.649 1.00 95.56 343 GLY A O 1
ATOM 2604 N N . ALA A 1 344 ? -15.223 -7.382 -3.585 1.00 92.81 344 ALA A N 1
ATOM 2605 C CA . ALA A 1 344 ? -14.184 -6.377 -3.815 1.00 92.81 344 ALA A CA 1
ATOM 2606 C C . ALA A 1 344 ? -12.820 -7.038 -4.056 1.00 92.81 344 ALA A C 1
ATOM 2608 O O . ALA A 1 344 ? -12.094 -6.648 -4.969 1.00 92.81 344 ALA A O 1
ATOM 2609 N N . TYR A 1 345 ? -12.506 -8.077 -3.276 1.00 96.44 345 TYR A N 1
ATOM 2610 C CA . TYR A 1 345 ? -11.289 -8.858 -3.444 1.00 96.44 345 TYR A CA 1
ATOM 2611 C C . TYR A 1 345 ? -11.192 -9.473 -4.843 1.00 96.44 345 TYR A C 1
ATOM 2613 O O . TYR A 1 345 ? -10.213 -9.229 -5.545 1.00 96.44 345 TYR A O 1
ATOM 2621 N N . LEU A 1 346 ? -12.218 -10.218 -5.271 1.00 96.44 346 LEU A N 1
ATOM 2622 C CA . LEU A 1 346 ? -12.243 -10.855 -6.589 1.00 96.44 346 LEU A CA 1
ATOM 2623 C C . LEU A 1 346 ? -12.159 -9.840 -7.727 1.00 96.44 346 LEU A C 1
ATOM 2625 O O . LEU A 1 346 ? -11.491 -10.109 -8.719 1.00 96.44 346 LEU A O 1
ATOM 2629 N N . PHE A 1 347 ? -12.808 -8.684 -7.591 1.00 96.56 347 PHE A N 1
ATOM 2630 C CA . PHE A 1 347 ? -12.742 -7.643 -8.609 1.00 96.56 347 PHE A CA 1
ATOM 2631 C C . PHE A 1 347 ? -11.318 -7.100 -8.764 1.00 96.56 347 PHE A C 1
ATOM 2633 O O . PHE A 1 347 ? -10.779 -7.097 -9.868 1.00 96.56 347 PHE A O 1
ATOM 2640 N N . ILE A 1 348 ? -10.684 -6.690 -7.662 1.00 95.75 348 ILE A N 1
ATOM 2641 C CA . ILE A 1 348 ? -9.338 -6.102 -7.697 1.00 95.75 348 ILE A CA 1
ATOM 2642 C C . ILE A 1 348 ? -8.305 -7.163 -8.099 1.00 95.75 348 ILE A C 1
ATOM 2644 O O . ILE A 1 348 ? -7.541 -6.951 -9.038 1.00 95.75 348 ILE A O 1
ATOM 2648 N N . ALA A 1 349 ? -8.293 -8.322 -7.434 1.00 95.56 349 ALA A N 1
ATOM 2649 C CA . ALA A 1 349 ? -7.336 -9.391 -7.717 1.00 95.56 349 ALA A CA 1
ATOM 2650 C C . ALA A 1 349 ? -7.547 -9.988 -9.115 1.00 95.56 349 ALA A C 1
ATOM 2652 O O . ALA A 1 349 ? -6.579 -10.264 -9.818 1.00 95.56 349 ALA A O 1
ATOM 2653 N N . GLY A 1 350 ? -8.803 -10.144 -9.542 1.00 95.75 350 GLY A N 1
ATOM 2654 C CA . GLY A 1 350 ? -9.155 -10.613 -10.879 1.00 95.75 350 GLY A CA 1
ATOM 2655 C C . GLY A 1 350 ? -8.733 -9.629 -11.966 1.00 95.75 350 GLY A C 1
ATOM 2656 O O . GLY A 1 350 ? -8.161 -10.055 -12.967 1.00 95.75 350 GLY A O 1
ATOM 2657 N N . PHE A 1 351 ? -8.931 -8.322 -11.752 1.00 95.75 351 PHE A N 1
ATOM 2658 C CA . PHE A 1 351 ? -8.425 -7.294 -12.661 1.00 95.75 351 PHE A CA 1
ATOM 2659 C C . PHE A 1 351 ? -6.902 -7.367 -12.775 1.00 95.75 351 PHE A C 1
ATOM 2661 O O . PHE A 1 351 ? -6.386 -7.467 -13.883 1.00 95.75 351 PHE A O 1
ATOM 2668 N N . VAL A 1 352 ? -6.181 -7.378 -11.648 1.00 95.25 352 VAL A N 1
ATOM 2669 C CA . VAL A 1 352 ? -4.709 -7.444 -11.643 1.00 95.25 352 VAL A CA 1
ATOM 2670 C C . VAL A 1 352 ? -4.207 -8.723 -12.309 1.00 95.25 352 VAL A C 1
ATOM 2672 O O . VAL A 1 352 ? -3.281 -8.664 -13.111 1.00 95.25 352 VAL A O 1
ATOM 2675 N N . GLY A 1 353 ? -4.830 -9.869 -12.023 1.00 93.69 353 GLY A N 1
ATOM 2676 C CA . GLY A 1 353 ? -4.471 -11.151 -12.624 1.00 93.69 353 GLY A CA 1
ATOM 2677 C C . GLY A 1 353 ? -4.710 -11.176 -14.133 1.00 93.69 353 GLY A C 1
ATOM 2678 O O . GLY A 1 353 ? -3.823 -11.567 -14.887 1.00 93.69 353 GLY A O 1
ATOM 2679 N N . SER A 1 354 ? -5.873 -10.700 -14.589 1.00 94.56 354 SER A N 1
ATOM 2680 C CA . SER A 1 354 ? -6.180 -10.593 -16.019 1.00 94.56 354 SER A CA 1
ATOM 2681 C C . SER A 1 354 ? -5.248 -9.608 -16.721 1.00 94.56 354 SER A C 1
ATOM 2683 O O . SER A 1 354 ? -4.760 -9.901 -17.807 1.00 94.56 354 SER A O 1
ATOM 2685 N N . PHE A 1 355 ? -4.992 -8.448 -16.117 1.00 93.94 355 PHE A N 1
ATOM 2686 C CA . PHE A 1 355 ? -4.108 -7.428 -16.672 1.00 93.94 355 PHE A CA 1
ATOM 2687 C C . PHE A 1 355 ? -2.664 -7.939 -16.763 1.00 93.94 355 PHE A C 1
ATOM 2689 O O . PHE A 1 355 ? -2.051 -7.861 -17.822 1.00 93.94 355 PHE A O 1
ATOM 2696 N N . GLY A 1 356 ? -2.158 -8.568 -15.700 1.00 90.81 356 GLY A N 1
ATOM 2697 C CA . GLY A 1 356 ? -0.845 -9.212 -15.685 1.00 90.81 356 GLY A CA 1
ATOM 2698 C C . GLY A 1 356 ? -0.711 -10.340 -16.708 1.00 90.81 356 GLY A C 1
ATOM 2699 O O . GLY A 1 356 ? 0.322 -10.446 -17.361 1.00 90.81 356 GLY A O 1
ATOM 2700 N N . TYR A 1 357 ? -1.758 -11.148 -16.904 1.00 91.38 357 TYR A N 1
ATOM 2701 C CA . TYR A 1 357 ? -1.763 -12.193 -17.930 1.00 91.38 357 TYR A CA 1
ATOM 2702 C C . TYR A 1 357 ? -1.641 -11.612 -19.343 1.00 91.38 357 TYR A C 1
ATOM 2704 O O . TYR A 1 357 ? -0.831 -12.099 -20.126 1.00 91.38 357 TYR A O 1
ATOM 2712 N N . GLN A 1 358 ? -2.385 -10.542 -19.650 1.00 89.88 358 GLN A N 1
ATOM 2713 C CA . GLN A 1 358 ? -2.294 -9.855 -20.945 1.00 89.88 358 GLN A CA 1
ATOM 2714 C C . GLN A 1 358 ? -0.880 -9.315 -21.205 1.00 89.88 358 GLN A C 1
ATOM 2716 O O . GLN A 1 358 ? -0.374 -9.437 -22.313 1.00 89.88 358 GLN A O 1
ATOM 2721 N N . LEU A 1 359 ? -0.213 -8.784 -20.177 1.00 87.38 359 LEU A N 1
ATOM 2722 C CA . LEU A 1 359 ? 1.169 -8.301 -20.277 1.00 87.38 359 LEU A CA 1
ATOM 2723 C C . LEU A 1 359 ? 2.204 -9.414 -20.474 1.00 87.38 359 LEU A C 1
ATOM 2725 O O . LEU A 1 359 ? 3.297 -9.138 -20.949 1.00 87.38 359 LEU A O 1
ATOM 2729 N N . PHE A 1 360 ? 1.898 -10.644 -20.059 1.00 82.94 360 PHE A N 1
ATOM 2730 C CA . PHE A 1 360 ? 2.800 -11.782 -20.228 1.00 82.94 360 PHE A CA 1
ATOM 2731 C C . PHE A 1 360 ? 2.731 -12.382 -21.640 1.00 82.94 360 PHE A C 1
ATOM 2733 O O . PHE A 1 360 ? 3.709 -12.962 -22.104 1.00 82.94 360 PHE A O 1
ATOM 2740 N N . ILE A 1 361 ? 1.573 -12.281 -22.299 1.00 85.50 361 ILE A N 1
ATOM 2741 C CA . ILE A 1 361 ? 1.353 -12.837 -23.644 1.00 85.50 361 ILE A CA 1
ATOM 2742 C C . ILE A 1 361 ? 1.593 -11.830 -24.778 1.00 85.50 361 ILE A C 1
ATOM 2744 O O . ILE A 1 361 ? 1.709 -12.255 -25.927 1.00 85.50 361 ILE A O 1
ATOM 2748 N N . ALA A 1 362 ? 1.612 -10.531 -24.465 1.00 76.62 362 ALA A N 1
ATOM 2749 C CA . ALA A 1 362 ? 1.970 -9.445 -25.378 1.00 76.62 362 ALA A CA 1
ATOM 2750 C C . ALA A 1 362 ? 3.491 -9.270 -25.444 1.00 76.62 362 ALA A C 1
ATOM 2752 O O . ALA A 1 362 ? 3.989 -8.993 -26.560 1.00 76.62 362 ALA A O 1
#

InterPro domains:
  IPR044537 Putative zinc metalloprotease Rip2-like [cd06158] (221-340)
  IPR052348 Zinc-dependent_metallopeptidase_M50B [PTHR35864] (204-343)

Sequence (362 aa):
MSGREPVRAQCTRCGNSLVTTKQEYQREGGQVYCDECLVPFQCDICGERKYTIPENISETSSLTCRDCTQKRQQSKSSNSGRAGQCTICGKQKQNLIEYREAPGEPVCQDCAPTAENVIRESQTGILDAVVSGVGYLLGMAVYLVFSLGVAAYVVGAFDLVWWMFFLSTAVLLLVGAEASKIFEPRELVDLGYATVAMSIAVWLVLGSQNFDNTILIGSMLILSLVIHELSHKAIGLGFGKPARFSAFHVLNLVSVGVAYLTGLLFLLPGAVKFRAVTERVHGIVAAAGPVSNIVLALIFLALAGQYPEISRIGVLLNTILAGFNMLPIPPLDGSKVIRWSWGAYLFIAGFVGSFGYQLFIA

Radius of gyration: 29.78 Å; chains: 1; bounding box: 62×38×96 Å

Organism: NCBI:txid699431

Foldseek 3Di:
DAWQDWDWAAAPPPRDIDTDIPNVCVVVVNHDHDPVQWDWDAAPPPRDIDTDGPVPDDPPDHHHDPVVVVVVVVVVVVPPPDWDAAPQARHTDDAWDDDDPDPPGIHHPQQDDDPVLLVVLVPPLQVLLCCQLVVVLVVVLVLVVVLLVCLVVPDPDDQPLVSLVVVLVVCLVVCVVVVVVVADPVLNVLLVLLLVLLLLLLCLLPVVPDPSVSSLLSSLLSVLVVSLQVQLSSSLVSSVHRKGWGFPNVVSVVQNVCCNPPSDHDHDGTHTDHDDPDLQSLLVSLLRNLVSLVVQLVSLCVCCVPCVVSSLSSNVSSLVRSLVLLDCDPPGSVVSNCSNDVVSSCVSNVVSVVSVVVSVVD

pLDDT: mean 71.29, std 16.07, range [32.72, 96.56]

Secondary structure (DSSP, 8-state):
-----EEEEE-TTT--EEEEEHHHHHHTTT----GGG-EEEE-TTT--EEEE-GGG--TTS----HHHHHHHHHHHHHTTTS----TTT---SSSEE--TTSTT--EEGGGSPPHHHHHHHTTTHHHHHHHHHHHHHHHHHHHHHHHHHHHHHH-SSS-HHHHHHHHHHHHHHHHHHHHTTTS-HHHHHHHHHHHHHHHHHHHHHHTTT-HHHHHHHHHHHHHHHHHHHHHHHHHHHHTTS-EEEEE-HHHHHHHHHHHHHH-------EEEEE--SSHHHHHHHHHHHHHHHHHHHHHHHHTTTT-HHHHHHHHHHHHHHHHHHTSSSTTSTHHHHHHH-HHHHHHHHHHHHHHHHHHHH-